Protein AF-A0A8T7BJF5-F1 (afdb_monomer_lite)

Structure (mmCIF, N/CA/C/O backbone):
data_AF-A0A8T7BJF5-F1
#
_entry.id   AF-A0A8T7BJF5-F1
#
loop_
_atom_site.group_PDB
_atom_site.id
_atom_site.type_symbol
_atom_site.label_atom_id
_atom_site.label_alt_id
_atom_site.label_comp_id
_atom_site.label_asym_id
_atom_site.label_entity_id
_atom_site.label_seq_id
_atom_site.pdbx_PDB_ins_code
_atom_site.Cartn_x
_atom_site.Cartn_y
_atom_site.Cartn_z
_atom_site.occupancy
_atom_site.B_iso_or_equiv
_atom_site.auth_seq_id
_atom_site.auth_comp_id
_atom_site.auth_asym_id
_atom_site.auth_atom_id
_atom_site.pdbx_PDB_model_num
ATOM 1 N N . MET A 1 1 ? 13.013 6.064 -0.847 1.00 81.69 1 MET A N 1
ATOM 2 C CA . MET A 1 1 ? 12.832 5.092 -1.945 1.00 81.69 1 MET A CA 1
ATOM 3 C C . MET A 1 1 ? 12.997 5.778 -3.293 1.00 81.69 1 MET A C 1
ATOM 5 O O . MET A 1 1 ? 14.005 5.518 -3.922 1.00 81.69 1 MET A O 1
ATOM 9 N N . TYR A 1 2 ? 12.107 6.695 -3.693 1.00 88.56 2 TYR A N 1
ATOM 10 C CA . TYR A 1 2 ? 12.303 7.503 -4.908 1.00 88.56 2 TYR A CA 1
ATOM 11 C C . TYR A 1 2 ? 13.479 8.478 -4.763 1.00 88.56 2 TYR A C 1
ATOM 13 O O . TYR A 1 2 ? 13.602 9.105 -3.708 1.00 88.56 2 TYR A O 1
ATOM 21 N N . ASN A 1 3 ? 14.317 8.608 -5.798 1.00 88.19 3 ASN A N 1
ATOM 22 C CA . ASN A 1 3 ? 15.500 9.480 -5.760 1.00 88.19 3 ASN A CA 1
ATOM 23 C C . ASN A 1 3 ? 15.612 10.423 -6.976 1.00 88.19 3 ASN A C 1
ATOM 25 O O . ASN A 1 3 ? 15.873 11.609 -6.795 1.00 88.19 3 ASN A O 1
ATOM 29 N N . LYS A 1 4 ? 15.354 9.952 -8.207 1.00 92.94 4 LYS A N 1
ATOM 30 C CA . LYS A 1 4 ? 15.359 10.794 -9.419 1.00 92.94 4 LYS A CA 1
ATOM 31 C C . LYS A 1 4 ? 14.117 10.534 -10.274 1.00 92.94 4 LYS A C 1
ATOM 33 O O . LYS A 1 4 ? 14.154 9.726 -11.196 1.00 92.94 4 LYS A O 1
ATOM 38 N N . ILE A 1 5 ? 13.032 11.242 -9.971 1.00 94.25 5 ILE A N 1
ATOM 39 C CA . ILE A 1 5 ? 11.758 11.135 -10.694 1.00 94.25 5 ILE A CA 1
ATOM 40 C C . ILE A 1 5 ? 11.825 11.983 -11.967 1.00 94.25 5 ILE A C 1
ATOM 42 O O . ILE A 1 5 ? 12.011 13.196 -11.877 1.00 94.25 5 ILE A O 1
ATOM 46 N N . VAL A 1 6 ? 11.641 11.360 -13.130 1.00 94.06 6 VAL A N 1
ATOM 47 C CA . VAL A 1 6 ? 11.551 12.058 -14.424 1.00 94.06 6 VAL A CA 1
ATOM 48 C C . VAL A 1 6 ? 10.293 11.625 -15.185 1.00 94.06 6 VAL A C 1
ATOM 50 O O . VAL A 1 6 ? 9.910 10.455 -15.074 1.00 94.06 6 VAL A O 1
ATOM 53 N N . PRO A 1 7 ? 9.632 12.523 -15.937 1.00 94.50 7 PRO A N 1
ATOM 54 C CA . PRO A 1 7 ? 8.555 12.144 -16.848 1.00 94.50 7 PRO A CA 1
ATOM 55 C C . PRO A 1 7 ? 9.053 11.176 -17.922 1.00 94.50 7 PRO A C 1
ATOM 57 O O . PRO A 1 7 ? 10.118 11.383 -18.497 1.00 94.50 7 PRO A O 1
ATOM 60 N N . ILE A 1 8 ? 8.272 10.136 -18.212 1.00 94.75 8 ILE A N 1
ATOM 61 C CA . ILE A 1 8 ? 8.594 9.200 -19.291 1.00 94.75 8 ILE A CA 1
ATOM 62 C C . ILE A 1 8 ? 8.219 9.849 -20.625 1.00 94.75 8 ILE A C 1
ATOM 64 O O . ILE A 1 8 ? 7.075 10.255 -20.828 1.00 94.75 8 ILE A O 1
ATOM 68 N N . GLN A 1 9 ? 9.187 9.921 -21.533 1.00 93.06 9 GLN A N 1
ATOM 69 C CA . GLN A 1 9 ? 9.041 10.488 -22.874 1.00 93.06 9 GLN A CA 1
ATOM 70 C C . GLN A 1 9 ? 9.711 9.574 -23.895 1.00 93.06 9 GLN A C 1
ATOM 72 O O . GLN A 1 9 ? 10.837 9.135 -23.654 1.00 93.06 9 GLN A O 1
ATOM 77 N N . SER A 1 10 ? 9.057 9.325 -25.032 1.00 92.38 10 SER A N 1
ATOM 78 C CA . SER A 1 10 ? 9.594 8.458 -26.091 1.00 92.38 10 SER A CA 1
ATOM 79 C C . SER A 1 10 ? 10.913 8.984 -26.652 1.00 92.38 10 SER A C 1
ATOM 81 O O . SER A 1 10 ? 11.839 8.210 -26.854 1.00 92.38 10 SER A O 1
ATOM 83 N N . THR A 1 11 ? 11.050 10.302 -26.805 1.00 91.75 11 THR A N 1
ATOM 84 C CA . THR A 1 11 ? 12.264 10.958 -27.318 1.00 91.75 11 THR A CA 1
ATOM 85 C C . THR A 1 11 ? 13.492 10.773 -26.429 1.00 91.75 11 THR A C 1
ATOM 87 O O . THR A 1 11 ? 14.606 10.719 -26.935 1.00 91.75 11 THR A O 1
ATOM 90 N N . GLU A 1 12 ? 13.307 10.682 -25.111 1.00 91.75 12 GLU A N 1
ATOM 91 C CA . GLU A 1 12 ? 14.409 10.567 -24.145 1.00 91.75 12 GLU A CA 1
ATOM 92 C C . GLU A 1 12 ? 14.633 9.128 -23.656 1.00 91.75 12 GLU A C 1
ATOM 94 O O . GLU A 1 12 ? 15.713 8.794 -23.173 1.00 91.75 12 GLU A O 1
ATOM 99 N N . HIS A 1 13 ? 13.614 8.271 -23.759 1.00 96.06 13 HIS A N 1
ATOM 100 C CA . HIS A 1 13 ? 13.596 6.949 -23.131 1.00 96.06 13 HIS A CA 1
ATOM 101 C C . HIS A 1 13 ? 13.297 5.810 -24.122 1.00 96.06 13 HIS A C 1
ATOM 103 O O . HIS A 1 13 ? 12.930 4.725 -23.675 1.00 96.06 13 HIS A O 1
ATOM 109 N N . ALA A 1 14 ? 13.453 6.027 -25.435 1.00 94.12 14 ALA A N 1
ATOM 110 C CA . ALA A 1 14 ? 13.190 5.026 -26.480 1.00 94.12 14 ALA A CA 1
ATOM 111 C C . ALA A 1 14 ? 13.868 3.672 -26.193 1.00 94.12 14 ALA A C 1
ATOM 113 O O . ALA A 1 14 ? 13.211 2.634 -26.180 1.00 94.12 14 ALA A O 1
ATOM 114 N N . ASP A 1 15 ? 15.161 3.704 -25.858 1.00 94.44 15 ASP A N 1
ATOM 115 C CA . ASP A 1 15 ? 15.968 2.504 -25.594 1.00 94.44 15 ASP A CA 1
ATOM 116 C C . ASP A 1 15 ? 15.964 2.080 -24.114 1.00 94.44 15 ASP A C 1
ATOM 118 O O . ASP A 1 15 ? 16.735 1.205 -23.704 1.00 94.44 15 ASP A O 1
ATOM 122 N N . LEU A 1 16 ? 15.153 2.727 -23.268 1.00 96.94 16 LEU A N 1
ATOM 123 C CA . LEU A 1 16 ? 15.114 2.411 -21.846 1.00 96.94 16 LEU A CA 1
ATOM 124 C C . LEU A 1 16 ? 14.373 1.091 -21.610 1.00 96.94 16 LEU A C 1
ATOM 126 O O . LEU A 1 16 ? 13.221 0.906 -22.014 1.00 96.94 16 LEU A O 1
ATOM 130 N N . CYS A 1 17 ? 15.036 0.208 -20.873 1.00 96.19 17 CYS A N 1
ATOM 131 C CA . CYS A 1 17 ? 14.504 -1.063 -20.413 1.00 96.19 17 CYS A CA 1
ATOM 132 C C . CYS A 1 17 ? 14.420 -1.088 -18.887 1.00 96.19 17 CYS A C 1
ATOM 134 O O . CYS A 1 17 ? 15.209 -0.437 -18.190 1.00 96.19 17 CYS A O 1
ATOM 136 N N . VAL A 1 18 ? 13.475 -1.868 -18.366 1.00 95.31 18 VAL A N 1
ATOM 137 C CA . VAL A 1 18 ? 13.327 -2.110 -16.931 1.00 95.31 18 VAL A CA 1
ATOM 138 C C . VAL A 1 18 ? 13.449 -3.600 -16.654 1.00 95.31 18 VAL A C 1
ATOM 140 O O . VAL A 1 18 ? 12.557 -4.389 -16.969 1.00 95.31 18 VAL A O 1
ATOM 143 N N . ASP A 1 19 ? 14.552 -3.956 -16.013 1.00 92.38 19 ASP A N 1
ATOM 144 C CA . ASP A 1 19 ? 14.814 -5.285 -15.488 1.00 92.38 19 ASP A CA 1
ATOM 145 C C . ASP A 1 19 ? 14.216 -5.428 -14.079 1.00 92.38 19 ASP A C 1
ATOM 147 O O . ASP A 1 19 ? 14.418 -4.576 -13.208 1.00 92.38 19 ASP A O 1
ATOM 151 N N . LYS A 1 20 ? 13.458 -6.505 -13.859 1.00 82.00 20 LYS A N 1
ATOM 152 C CA . LYS A 1 20 ? 12.817 -6.811 -12.573 1.00 82.00 20 LYS A CA 1
ATOM 153 C C . LYS A 1 20 ? 13.620 -7.796 -11.728 1.00 82.00 20 LYS A C 1
ATOM 155 O O . LYS A 1 20 ? 13.201 -8.060 -10.604 1.00 82.00 20 LYS A O 1
ATOM 160 N N . ASP A 1 21 ? 14.750 -8.307 -12.210 1.00 70.12 21 ASP A N 1
ATOM 161 C CA . ASP A 1 21 ? 15.468 -9.417 -11.573 1.00 70.12 21 ASP A CA 1
ATOM 162 C C . ASP A 1 21 ? 16.089 -9.056 -10.208 1.00 70.12 21 ASP A C 1
ATOM 164 O O . ASP A 1 21 ? 16.287 -9.930 -9.370 1.00 70.12 21 ASP A O 1
ATOM 168 N N . ASN A 1 22 ? 16.271 -7.767 -9.891 1.00 61.75 22 ASN A N 1
ATOM 169 C CA . ASN A 1 22 ? 16.658 -7.294 -8.549 1.00 61.75 22 ASN A CA 1
ATOM 170 C C . ASN A 1 22 ? 15.436 -7.020 -7.652 1.00 61.75 22 ASN A C 1
ATOM 172 O O . ASN A 1 22 ? 15.265 -5.911 -7.125 1.00 61.75 22 ASN A O 1
ATOM 176 N N . GLN A 1 23 ? 14.555 -8.017 -7.535 1.00 77.31 23 GLN A N 1
ATOM 177 C CA . GLN A 1 23 ? 13.248 -7.914 -6.879 1.00 77.31 23 GLN A CA 1
ATOM 178 C C . GLN A 1 23 ? 13.389 -7.284 -5.483 1.00 77.31 23 GLN A C 1
ATOM 180 O O . GLN A 1 23 ? 14.237 -7.673 -4.710 1.00 77.31 23 GLN A O 1
ATOM 185 N N . TYR A 1 24 ? 12.626 -6.231 -5.191 1.00 90.44 24 TYR A N 1
ATOM 186 C CA . TYR A 1 24 ? 12.470 -5.578 -3.875 1.00 90.44 24 TYR A CA 1
ATOM 187 C C . TYR A 1 24 ? 13.696 -5.077 -3.096 1.00 90.44 24 TYR A C 1
ATOM 189 O O . TYR A 1 24 ? 13.503 -4.523 -2.014 1.00 90.44 24 TYR A O 1
ATOM 197 N N . ARG A 1 25 ? 14.922 -5.115 -3.633 1.00 90.31 25 ARG A N 1
ATOM 198 C CA . ARG A 1 25 ? 16.106 -4.543 -2.953 1.00 90.31 25 ARG A CA 1
ATOM 199 C C . ARG A 1 25 ? 15.910 -3.081 -2.512 1.00 90.31 25 ARG A C 1
ATOM 201 O O . ARG A 1 25 ? 16.336 -2.660 -1.444 1.00 90.31 25 ARG A O 1
ATOM 208 N N . PHE A 1 26 ? 15.172 -2.300 -3.297 1.00 90.88 26 PHE A N 1
ATOM 209 C CA . PHE A 1 26 ? 14.811 -0.914 -2.968 1.00 90.88 26 PHE A CA 1
ATOM 210 C C . PHE A 1 26 ? 14.033 -0.749 -1.644 1.00 90.88 26 PHE A C 1
ATOM 212 O O . PHE A 1 26 ? 13.899 0.373 -1.152 1.00 90.88 26 PHE A O 1
ATOM 219 N N . ALA A 1 27 ? 13.477 -1.836 -1.103 1.00 92.94 27 ALA A N 1
ATOM 220 C CA . ALA A 1 27 ? 12.641 -1.867 0.089 1.00 92.94 27 ALA A CA 1
ATOM 221 C C . ALA A 1 27 ? 13.346 -2.465 1.322 1.00 92.94 27 ALA A C 1
ATOM 223 O O . ALA A 1 27 ? 12.703 -2.582 2.365 1.00 92.94 27 ALA A O 1
ATOM 224 N N . GLU A 1 28 ? 14.639 -2.813 1.234 1.00 90.88 28 GLU A N 1
ATOM 225 C CA . GLU A 1 28 ? 15.430 -3.422 2.324 1.00 90.88 28 GLU A CA 1
ATOM 226 C C . GLU A 1 28 ? 15.375 -2.634 3.636 1.00 90.88 28 GLU A C 1
ATOM 228 O O . GLU A 1 28 ? 15.337 -3.215 4.720 1.00 90.88 28 GLU A O 1
ATOM 233 N N . THR A 1 29 ? 15.358 -1.306 3.544 1.00 89.69 29 THR A N 1
ATOM 234 C CA . THR A 1 29 ? 15.407 -0.414 4.707 1.00 89.69 29 THR A CA 1
ATOM 235 C C . THR A 1 29 ? 14.042 0.137 5.110 1.00 89.69 29 THR A C 1
ATOM 237 O O . THR A 1 29 ? 13.966 0.895 6.076 1.00 89.69 29 THR A O 1
ATOM 240 N N . LEU A 1 30 ? 12.962 -0.226 4.404 1.00 91.19 30 LEU A N 1
ATOM 241 C CA . LEU A 1 30 ? 11.618 0.255 4.729 1.00 91.19 30 LEU A CA 1
ATOM 242 C C . LEU A 1 30 ? 11.105 -0.391 6.019 1.00 91.19 30 LEU A C 1
ATOM 244 O O . LEU A 1 30 ? 11.106 -1.613 6.166 1.00 91.19 30 LEU A O 1
ATOM 248 N N . ASP A 1 31 ? 10.620 0.443 6.935 1.00 88.56 31 ASP A N 1
ATOM 249 C CA . ASP A 1 31 ? 9.996 0.017 8.189 1.00 88.56 31 ASP A CA 1
ATOM 250 C C . ASP A 1 31 ? 8.488 -0.223 8.057 1.00 88.56 31 ASP A C 1
ATOM 252 O O . ASP A 1 31 ? 7.892 -1.005 8.802 1.00 88.56 31 ASP A O 1
ATOM 256 N N . SER A 1 32 ? 7.877 0.428 7.074 1.00 92.00 32 SER A N 1
ATOM 257 C CA . SER A 1 32 ? 6.458 0.403 6.788 1.00 92.00 32 SER A CA 1
ATOM 258 C C . SER A 1 32 ? 6.201 0.723 5.317 1.00 92.00 32 SER A C 1
ATOM 260 O O . SER A 1 32 ? 7.040 1.308 4.625 1.00 92.00 32 SER A O 1
ATOM 262 N N . ALA A 1 33 ? 5.032 0.328 4.820 1.00 94.69 33 ALA A N 1
ATOM 263 C CA . ALA A 1 33 ? 4.576 0.701 3.484 1.00 94.69 33 ALA A CA 1
ATOM 264 C C . ALA A 1 33 ? 3.091 1.088 3.508 1.00 94.69 33 ALA A C 1
ATOM 266 O O . ALA A 1 33 ? 2.301 0.364 4.120 1.00 94.69 33 ALA A O 1
ATOM 267 N N . PRO A 1 34 ? 2.691 2.183 2.832 1.00 96.12 34 PRO A N 1
ATOM 268 C CA . PRO A 1 34 ? 1.288 2.519 2.622 1.00 96.12 34 PRO A CA 1
ATOM 269 C C . PRO A 1 34 ? 0.486 1.356 2.040 1.00 96.12 34 PRO A C 1
ATOM 271 O O . PRO A 1 34 ? 0.970 0.624 1.173 1.00 96.12 34 PRO A O 1
ATOM 274 N N . LEU A 1 35 ? -0.752 1.222 2.509 1.00 98.31 35 LEU A N 1
ATOM 275 C CA . LEU A 1 35 ? -1.670 0.164 2.113 1.00 98.31 35 LEU A CA 1
ATOM 276 C C . LEU A 1 35 ? -3.023 0.759 1.717 1.00 98.31 35 LEU A C 1
ATOM 278 O O . LEU A 1 35 ? -3.557 1.621 2.414 1.00 98.31 35 LEU A O 1
ATOM 282 N N . LEU A 1 36 ? -3.594 0.278 0.615 1.00 98.44 36 LEU A N 1
ATOM 283 C CA . LEU A 1 36 ? -4.943 0.644 0.190 1.00 98.44 36 LEU A CA 1
ATOM 284 C C . LEU A 1 36 ? -5.983 -0.246 0.880 1.00 98.44 36 LEU A C 1
ATOM 286 O O . LEU A 1 36 ? -5.735 -1.426 1.134 1.00 98.44 36 LEU A O 1
ATOM 290 N N . ILE A 1 37 ? -7.190 0.272 1.121 1.00 98.19 37 ILE A N 1
ATOM 291 C CA . ILE A 1 37 ? -8.259 -0.529 1.750 1.00 98.19 37 ILE A CA 1
ATOM 292 C C . ILE A 1 37 ? -8.659 -1.752 0.917 1.00 98.19 37 ILE A C 1
ATOM 294 O O . ILE A 1 37 ? -9.005 -2.791 1.474 1.00 98.19 37 ILE A O 1
ATOM 298 N N . SER A 1 38 ? -8.531 -1.667 -0.412 1.00 98.00 38 SER A N 1
ATOM 299 C CA . SER A 1 38 ? -8.774 -2.780 -1.338 1.00 98.00 38 SER A CA 1
ATOM 300 C C . SER A 1 38 ? -7.820 -3.959 -1.119 1.00 98.00 38 SER A C 1
ATOM 302 O O . SER A 1 38 ? -8.075 -5.064 -1.587 1.00 98.00 38 SER A O 1
ATOM 304 N N . GLU A 1 39 ? -6.712 -3.736 -0.411 1.00 98.38 39 GLU A N 1
ATOM 305 C CA . GLU A 1 39 ? -5.693 -4.743 -0.126 1.00 98.38 39 GLU A CA 1
ATOM 306 C C . GLU A 1 39 ? -5.897 -5.423 1.233 1.00 98.38 39 GLU A C 1
ATOM 308 O O . GLU A 1 39 ? -5.270 -6.452 1.486 1.00 98.38 39 GLU A O 1
ATOM 313 N N . PHE A 1 40 ? -6.768 -4.895 2.107 1.00 98.50 40 PHE A N 1
ATOM 314 C CA . PHE A 1 40 ? -6.871 -5.330 3.507 1.00 98.50 40 PHE A CA 1
ATOM 315 C C . PHE A 1 40 ? -7.135 -6.829 3.643 1.00 98.50 40 PHE A C 1
ATOM 317 O O . PHE A 1 40 ? -6.496 -7.473 4.467 1.00 98.50 40 PHE A O 1
ATOM 324 N N . SER A 1 41 ? -8.003 -7.406 2.807 1.00 97.06 41 SER A N 1
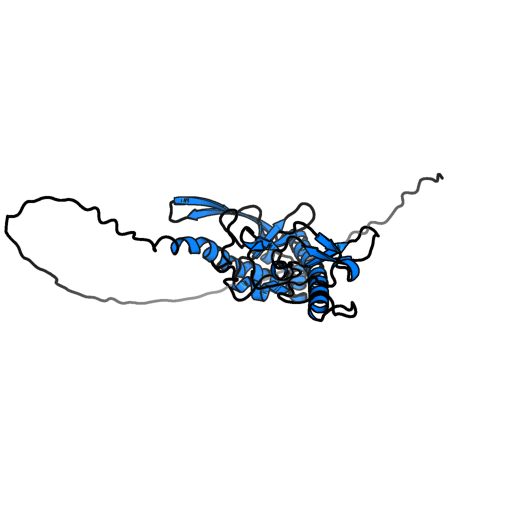ATOM 325 C CA . SER A 1 41 ? -8.342 -8.836 2.870 1.00 97.06 41 SER A CA 1
ATOM 326 C C . SER A 1 41 ? -7.136 -9.759 2.645 1.00 97.06 41 SER A C 1
ATOM 328 O O . SER A 1 41 ? -7.009 -10.801 3.295 1.00 97.06 41 SER A O 1
ATOM 330 N N . LEU A 1 42 ? -6.241 -9.393 1.722 1.00 97.25 42 LEU A N 1
ATOM 331 C CA . LEU A 1 42 ? -5.031 -10.167 1.440 1.00 97.25 42 LEU A CA 1
ATOM 332 C C . LEU A 1 42 ? -3.912 -9.807 2.417 1.00 97.25 42 LEU A C 1
ATOM 334 O O . LEU A 1 42 ? -3.257 -10.699 2.951 1.00 97.25 42 LEU A O 1
ATOM 338 N N . ALA A 1 43 ? -3.727 -8.516 2.692 1.00 97.75 43 ALA A N 1
ATOM 339 C CA . ALA A 1 43 ? -2.668 -8.022 3.557 1.00 97.75 43 ALA A CA 1
ATOM 340 C C . ALA A 1 43 ? -2.848 -8.456 5.020 1.00 97.75 43 ALA A C 1
ATOM 342 O O . ALA A 1 43 ? -1.872 -8.843 5.661 1.00 97.75 43 ALA A O 1
ATOM 343 N N . SER A 1 44 ? -4.078 -8.482 5.546 1.00 97.00 44 SER A N 1
ATOM 344 C CA . SER A 1 44 ? -4.340 -8.840 6.948 1.00 97.00 44 SER A CA 1
ATOM 345 C C . SER A 1 44 ? -3.965 -10.282 7.296 1.00 97.00 44 SER A C 1
ATOM 347 O O . SER A 1 44 ? -3.929 -10.631 8.472 1.00 97.00 44 SER A O 1
ATOM 349 N N . LYS A 1 45 ? -3.714 -11.136 6.296 1.00 95.56 45 LYS A N 1
ATOM 350 C CA . LYS A 1 45 ? -3.258 -12.521 6.489 1.00 95.56 45 LYS A CA 1
ATOM 351 C C . LYS A 1 45 ? -1.767 -12.622 6.808 1.00 95.56 45 LYS A C 1
ATOM 353 O O . LYS A 1 45 ? -1.350 -13.636 7.350 1.00 95.56 45 LYS A O 1
ATOM 358 N N . TYR A 1 46 ? -0.985 -11.604 6.448 1.00 94.38 46 TYR A N 1
ATOM 359 C CA . TYR A 1 46 ? 0.479 -11.655 6.504 1.00 94.38 46 TYR A CA 1
ATOM 360 C C . TYR A 1 46 ? 1.092 -10.504 7.303 1.00 94.38 46 TYR A C 1
ATOM 362 O O . TYR A 1 46 ? 2.144 -10.683 7.903 1.00 94.38 46 TYR A O 1
ATOM 370 N N . TYR A 1 47 ? 0.440 -9.340 7.337 1.00 94.62 47 TYR A N 1
ATOM 371 C CA . TYR A 1 47 ? 0.985 -8.119 7.928 1.00 94.62 47 TYR A CA 1
ATOM 372 C C . TYR A 1 47 ? 0.173 -7.640 9.117 1.00 94.62 47 TYR A C 1
ATOM 374 O O . TYR A 1 47 ? -1.031 -7.880 9.188 1.00 94.62 47 TYR A O 1
ATOM 382 N N . GLY A 1 48 ? 0.821 -6.893 10.012 1.00 94.19 48 GLY A N 1
ATOM 383 C CA . GLY A 1 48 ? 0.122 -5.989 10.918 1.00 94.19 48 GLY A CA 1
ATOM 384 C C . GLY A 1 48 ? -0.242 -4.706 10.181 1.00 94.19 48 GLY A C 1
ATOM 385 O O . GLY A 1 48 ? 0.656 -3.986 9.744 1.00 94.19 48 GLY A O 1
ATOM 386 N N . ILE A 1 49 ? -1.538 -4.435 10.038 1.00 96.62 49 ILE A N 1
ATOM 387 C CA . I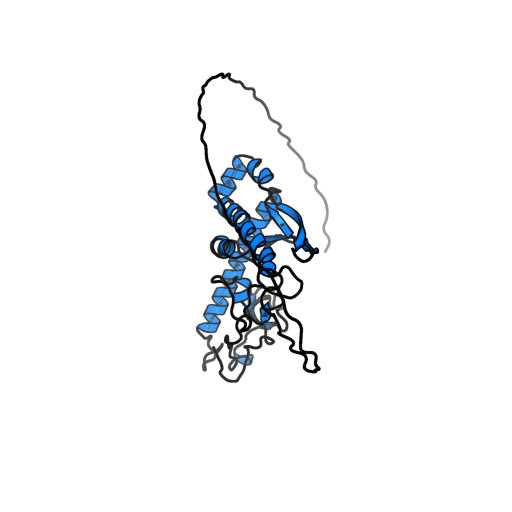LE A 1 49 ? -2.052 -3.177 9.495 1.00 96.62 49 ILE A CA 1
ATOM 388 C C . ILE A 1 49 ? -2.189 -2.202 10.663 1.00 96.62 49 ILE A C 1
ATOM 390 O O . ILE A 1 49 ? -2.732 -2.543 11.713 1.00 96.62 49 ILE A O 1
ATOM 394 N N . VAL A 1 50 ? -1.657 -0.997 10.500 1.00 95.44 50 VAL A N 1
ATOM 395 C CA . VAL A 1 50 ? -1.767 0.104 11.464 1.00 95.44 50 VAL A CA 1
ATOM 396 C C . VAL A 1 50 ? -2.010 1.410 10.719 1.00 95.44 50 VAL A C 1
ATOM 398 O O . VAL A 1 50 ? -1.913 1.458 9.496 1.00 95.44 50 VAL A O 1
ATOM 401 N N . PHE A 1 51 ? -2.333 2.482 11.436 1.00 96.81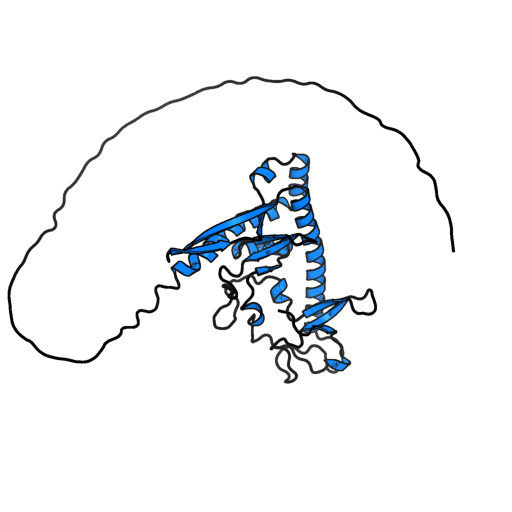 51 PHE A N 1
ATOM 402 C CA . PHE A 1 51 ? -2.561 3.788 10.823 1.00 96.81 51 PHE A CA 1
ATOM 403 C C . PHE A 1 51 ? -1.488 4.780 11.262 1.00 96.81 51 PHE A C 1
ATOM 405 O O . PHE A 1 51 ? -1.183 4.870 12.448 1.00 96.81 51 PHE A O 1
ATOM 412 N N . ILE A 1 52 ? -0.939 5.554 10.330 1.00 93.88 52 ILE A N 1
ATOM 413 C CA . ILE A 1 52 ? -0.064 6.690 10.639 1.00 93.88 52 ILE A CA 1
ATOM 414 C C . ILE A 1 52 ? -0.874 7.965 10.455 1.00 93.88 52 ILE A C 1
ATOM 416 O O . ILE A 1 52 ? -1.534 8.145 9.432 1.00 93.88 52 ILE A O 1
ATOM 420 N N . LYS A 1 53 ? -0.812 8.852 11.449 1.00 91.94 53 LYS A N 1
ATOM 421 C CA . LYS A 1 53 ? -1.415 10.182 11.379 1.00 91.94 53 LYS A CA 1
ATOM 422 C C . LYS A 1 53 ? -0.339 11.218 11.057 1.00 91.94 53 LYS A C 1
ATOM 424 O O . LYS A 1 53 ? 0.576 11.420 11.854 1.00 91.94 53 LYS A O 1
ATOM 429 N N . SER A 1 54 ? -0.462 11.868 9.903 1.00 85.81 54 SER A N 1
ATOM 430 C CA . SER A 1 54 ? 0.318 13.051 9.533 1.00 85.81 54 SER A CA 1
ATOM 431 C C . SER A 1 54 ? -0.432 14.332 9.942 1.00 85.81 54 SER A C 1
ATOM 433 O O . SER A 1 54 ? -1.489 14.272 10.575 1.00 85.81 54 SER A O 1
ATOM 435 N N . LYS A 1 55 ? 0.109 15.511 9.603 1.00 80.00 55 LYS A N 1
ATOM 436 C CA . LYS A 1 55 ? -0.607 16.786 9.796 1.00 80.00 55 LYS A CA 1
ATOM 437 C C . LYS A 1 55 ? -1.836 16.917 8.888 1.00 80.00 55 LYS A C 1
ATOM 439 O O . LYS A 1 55 ? -2.749 17.658 9.235 1.00 80.00 55 LYS A O 1
ATOM 444 N N . GLU A 1 56 ? -1.833 16.238 7.744 1.00 78.94 56 GLU A N 1
ATOM 445 C CA . GLU A 1 56 ? -2.793 16.452 6.655 1.00 78.94 56 GLU A CA 1
ATOM 446 C C . GLU A 1 56 ? -3.799 15.307 6.532 1.00 78.94 56 GLU A C 1
ATOM 448 O O . GLU A 1 56 ? -4.960 15.539 6.202 1.00 78.94 56 GLU A O 1
ATOM 453 N N . ASN A 1 57 ? -3.373 14.073 6.803 1.00 88.88 57 ASN A N 1
ATOM 454 C CA . ASN A 1 57 ? -4.188 12.885 6.591 1.00 88.88 57 ASN A CA 1
ATOM 455 C C . ASN A 1 57 ? -3.770 11.705 7.482 1.00 88.88 57 ASN A C 1
ATOM 457 O O . ASN A 1 57 ? -2.702 11.682 8.103 1.00 88.88 57 ASN A O 1
ATOM 461 N N . ILE A 1 58 ? -4.642 10.697 7.530 1.00 95.25 58 ILE A N 1
ATOM 462 C CA . ILE A 1 58 ? -4.362 9.394 8.129 1.00 95.25 58 ILE A CA 1
ATOM 463 C C . ILE A 1 58 ? -4.250 8.370 7.009 1.00 95.25 58 ILE A C 1
ATOM 465 O O . ILE A 1 58 ? -5.155 8.260 6.181 1.00 95.25 58 ILE A O 1
ATOM 469 N N . ILE A 1 59 ? -3.175 7.589 7.015 1.00 95.94 59 ILE A N 1
ATOM 470 C CA . ILE A 1 59 ? -2.941 6.540 6.022 1.00 95.94 59 ILE A CA 1
ATOM 471 C C . ILE A 1 59 ? -2.828 5.173 6.701 1.00 95.94 59 ILE A C 1
ATOM 473 O O . ILE A 1 59 ? -2.185 5.071 7.752 1.00 95.94 59 ILE A O 1
ATOM 477 N N . PRO A 1 60 ? -3.428 4.109 6.140 1.00 97.88 60 PRO A N 1
ATOM 478 C CA . PRO A 1 60 ? -3.114 2.759 6.567 1.00 97.88 60 PRO A CA 1
ATOM 479 C C . PRO A 1 60 ? -1.728 2.374 6.052 1.00 97.88 60 PRO A C 1
ATOM 481 O O . PRO A 1 60 ? -1.354 2.695 4.922 1.00 97.88 60 PRO A O 1
ATOM 484 N N . VAL A 1 61 ? -0.977 1.650 6.870 1.00 96.62 61 VAL A N 1
ATOM 485 C CA . VAL A 1 61 ? 0.326 1.094 6.516 1.00 96.62 61 VAL A CA 1
ATOM 486 C C . VAL A 1 61 ? 0.430 -0.345 7.002 1.00 96.62 61 VAL A C 1
ATOM 488 O O . VAL A 1 61 ? -0.176 -0.721 8.008 1.00 96.62 61 VAL A O 1
ATOM 491 N N . VAL A 1 62 ? 1.227 -1.149 6.307 1.00 95.69 62 VAL A N 1
ATOM 492 C CA . VAL A 1 62 ? 1.727 -2.418 6.844 1.00 95.69 62 VAL A CA 1
ATOM 493 C C . VAL A 1 62 ? 3.033 -2.184 7.587 1.00 95.69 62 VAL A C 1
ATOM 495 O O . VAL A 1 62 ? 3.873 -1.406 7.134 1.00 95.69 62 VAL A O 1
ATOM 498 N N . LEU A 1 63 ? 3.214 -2.874 8.710 1.00 91.62 63 LEU A N 1
ATOM 499 C CA . LEU A 1 63 ? 4.496 -2.931 9.409 1.00 91.62 63 LEU A CA 1
ATOM 500 C C . LEU A 1 63 ? 5.423 -3.937 8.721 1.00 91.62 63 LEU A C 1
ATOM 502 O O . LEU A 1 63 ? 5.069 -5.108 8.568 1.00 91.62 63 LEU A O 1
ATOM 506 N N . LEU A 1 64 ? 6.611 -3.474 8.336 1.00 91.12 64 LEU A N 1
ATOM 507 C CA . LEU A 1 64 ? 7.640 -4.261 7.652 1.00 91.12 64 LEU A CA 1
ATOM 508 C C . LEU A 1 64 ? 8.874 -4.507 8.528 1.00 91.12 64 LEU A C 1
ATOM 510 O O . LEU A 1 64 ? 9.598 -5.471 8.292 1.00 91.12 64 LEU A O 1
ATOM 514 N N . ALA A 1 65 ? 9.089 -3.689 9.560 1.00 84.12 65 ALA A N 1
ATOM 515 C CA . ALA A 1 65 ? 10.199 -3.824 10.498 1.00 84.12 65 ALA 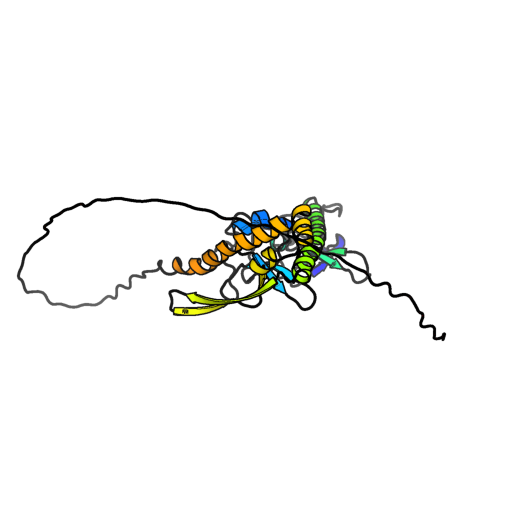A CA 1
ATOM 516 C C . ALA A 1 65 ? 9.762 -3.615 11.958 1.00 84.12 65 ALA A C 1
ATOM 518 O O . ALA A 1 65 ? 8.759 -2.960 12.236 1.00 84.12 65 ALA A O 1
ATOM 519 N N . TYR A 1 66 ? 10.547 -4.147 12.901 1.00 70.06 66 TYR A N 1
ATOM 520 C CA . TYR A 1 66 ? 10.477 -3.792 14.332 1.00 70.06 66 TYR A CA 1
ATOM 521 C C . TYR A 1 66 ? 11.766 -3.118 14.841 1.00 70.06 66 TYR A C 1
ATOM 523 O O . TYR A 1 66 ? 11.762 -2.487 15.895 1.00 70.06 66 TYR A O 1
ATOM 531 N N . GLU A 1 67 ? 12.876 -3.273 14.114 1.00 65.81 67 GLU A N 1
ATOM 532 C CA . GLU A 1 67 ? 14.151 -2.582 14.322 1.00 65.81 67 GLU A CA 1
ATOM 533 C C . GLU A 1 67 ? 14.346 -1.580 13.178 1.00 65.81 67 GLU A C 1
ATOM 535 O O . GLU A 1 67 ? 13.858 -1.793 12.068 1.00 65.81 67 GLU A O 1
ATOM 540 N N . GLN A 1 68 ? 15.052 -0.478 13.434 1.00 66.62 68 GLN A N 1
ATOM 541 C CA . GLN A 1 68 ? 15.314 0.516 12.394 1.00 66.62 68 GLN A CA 1
ATOM 542 C C . GLN A 1 68 ? 16.057 -0.112 11.206 1.00 66.62 68 GLN A C 1
ATOM 544 O O . GLN A 1 68 ? 17.016 -0.863 11.389 1.00 66.62 68 GLN A O 1
ATOM 549 N N . ASN A 1 69 ? 15.646 0.267 9.993 1.00 67.69 69 ASN A N 1
ATOM 550 C CA . ASN A 1 69 ? 16.339 -0.001 8.730 1.00 67.69 69 ASN A CA 1
ATOM 551 C C . ASN A 1 69 ? 16.473 -1.478 8.319 1.00 67.69 69 ASN A C 1
ATOM 553 O O . ASN A 1 69 ? 17.386 -1.805 7.560 1.00 67.69 69 ASN A O 1
ATOM 557 N N . ARG A 1 70 ? 15.584 -2.371 8.775 1.00 83.56 70 ARG A N 1
ATOM 558 C CA . ARG A 1 70 ? 15.563 -3.760 8.291 1.00 83.56 70 ARG A CA 1
ATOM 559 C C . ARG A 1 70 ? 14.150 -4.285 8.061 1.00 83.56 70 ARG A C 1
ATOM 561 O O . ARG A 1 70 ? 13.466 -4.673 9.006 1.00 83.56 70 ARG A O 1
ATOM 568 N N . ASN A 1 71 ? 13.771 -4.380 6.794 1.00 90.00 71 ASN A N 1
ATOM 569 C CA . ASN A 1 71 ? 12.551 -5.040 6.357 1.00 90.00 71 ASN A CA 1
ATOM 570 C C . ASN A 1 71 ? 12.654 -6.560 6.577 1.00 90.00 71 ASN A C 1
ATOM 572 O O . ASN A 1 71 ? 13.610 -7.207 6.152 1.00 90.00 71 ASN A O 1
ATOM 576 N N . LEU A 1 72 ? 11.667 -7.127 7.266 1.00 89.50 72 LEU A N 1
ATOM 577 C CA . LEU A 1 72 ? 11.613 -8.540 7.657 1.00 89.50 72 LEU A CA 1
ATOM 578 C C . LEU A 1 72 ? 10.966 -9.429 6.593 1.00 89.50 72 LEU A C 1
ATOM 580 O O . LEU A 1 72 ? 10.979 -10.652 6.725 1.00 89.50 72 LEU A O 1
ATOM 584 N N . TYR A 1 73 ? 10.384 -8.819 5.562 1.00 91.94 73 TYR A N 1
ATOM 585 C CA . TYR A 1 73 ? 9.668 -9.506 4.494 1.00 91.94 73 TYR A CA 1
ATOM 586 C C . TYR A 1 73 ? 10.500 -9.663 3.219 1.00 91.94 73 TYR A C 1
ATOM 588 O O . TYR A 1 73 ? 9.960 -10.006 2.171 1.00 91.94 73 TYR A O 1
ATOM 596 N N . ILE A 1 74 ? 11.807 -9.414 3.305 1.00 91.75 74 ILE A N 1
ATOM 597 C CA . ILE A 1 74 ? 12.757 -9.568 2.205 1.00 91.75 74 ILE A CA 1
ATOM 598 C C . ILE A 1 74 ? 13.764 -10.654 2.589 1.00 91.75 74 ILE A C 1
ATOM 600 O O . ILE A 1 74 ? 14.380 -10.596 3.656 1.00 91.75 74 ILE A O 1
ATOM 604 N N . ASN A 1 75 ? 13.892 -11.658 1.726 1.00 90.44 75 ASN A N 1
ATOM 605 C CA . ASN A 1 75 ? 14.859 -12.743 1.856 1.00 90.44 75 ASN A CA 1
ATOM 606 C C . ASN A 1 75 ? 16.274 -12.272 1.466 1.00 90.44 75 ASN A C 1
ATOM 608 O O . ASN A 1 75 ? 16.459 -11.187 0.919 1.00 90.44 75 ASN A O 1
ATOM 612 N N . GLU A 1 76 ? 17.292 -13.095 1.729 1.00 88.75 76 GLU A N 1
ATOM 613 C CA . GLU A 1 76 ? 18.692 -12.762 1.400 1.00 88.75 76 GLU A CA 1
ATOM 614 C C . GLU A 1 76 ? 18.935 -12.572 -0.109 1.00 88.75 76 GLU A C 1
ATOM 616 O O . GLU A 1 76 ? 19.829 -11.824 -0.494 1.00 88.75 76 GLU A O 1
ATOM 621 N N . ASP A 1 77 ? 18.120 -13.206 -0.954 1.00 89.50 77 ASP A N 1
ATOM 622 C CA . ASP A 1 77 ? 18.120 -13.074 -2.418 1.00 89.50 77 ASP A CA 1
ATOM 623 C C . ASP A 1 77 ? 17.230 -11.923 -2.929 1.00 89.50 77 ASP A C 1
ATOM 625 O O . ASP A 1 77 ? 16.951 -11.824 -4.122 1.00 89.50 77 ASP A O 1
ATOM 629 N N . TYR A 1 78 ? 16.768 -11.063 -2.021 1.00 91.12 78 TYR A N 1
ATOM 630 C CA . TYR A 1 78 ? 15.855 -9.946 -2.258 1.00 91.12 78 TYR A CA 1
ATOM 631 C C . TYR A 1 78 ? 14.423 -10.325 -2.671 1.00 91.12 78 TYR A C 1
ATOM 633 O O . TYR A 1 78 ? 13.567 -9.454 -2.832 1.00 91.12 78 TYR A O 1
ATOM 641 N N . THR A 1 79 ? 14.081 -11.612 -2.727 1.00 91.88 79 THR A N 1
ATOM 642 C CA . THR A 1 79 ? 12.691 -12.021 -2.959 1.00 91.88 79 THR A CA 1
ATOM 643 C C . THR A 1 79 ? 11.795 -11.673 -1.770 1.00 91.88 79 THR A C 1
ATOM 645 O O . THR A 1 79 ? 12.234 -11.577 -0.619 1.00 91.88 79 THR A O 1
ATOM 648 N N . TRP A 1 80 ? 10.507 -11.467 -2.042 1.00 93.56 80 TRP A N 1
ATOM 649 C CA . TRP A 1 80 ? 9.537 -11.171 -0.994 1.00 93.56 80 TRP A CA 1
ATOM 650 C C . TRP A 1 80 ? 9.096 -12.455 -0.275 1.00 93.56 80 TRP A C 1
ATOM 652 O O . TRP A 1 80 ? 8.752 -13.445 -0.918 1.00 93.56 80 TRP A O 1
ATOM 662 N N . SER A 1 81 ? 9.081 -12.454 1.059 1.00 92.50 81 SER A N 1
ATOM 663 C CA . SER A 1 81 ? 8.973 -13.684 1.861 1.00 92.50 81 SER A CA 1
ATOM 664 C C . SER A 1 81 ? 7.548 -14.216 2.059 1.00 92.50 81 SER A C 1
ATOM 666 O O . SER A 1 81 ? 7.367 -15.326 2.562 1.00 92.50 81 SER A O 1
ATOM 668 N N . VAL A 1 82 ? 6.523 -13.451 1.669 1.00 93.94 82 VAL A N 1
ATOM 669 C CA . VAL A 1 82 ? 5.106 -13.834 1.798 1.00 93.94 82 VAL A CA 1
ATOM 670 C C . VAL A 1 82 ? 4.345 -13.684 0.473 1.00 93.94 82 VAL A C 1
ATOM 672 O O . VAL A 1 82 ? 4.722 -12.870 -0.363 1.00 93.94 82 VAL A O 1
ATOM 675 N N . PRO A 1 83 ? 3.227 -14.402 0.261 1.00 95.06 83 PRO A N 1
ATOM 676 C CA . PRO A 1 83 ? 2.538 -14.406 -1.035 1.00 95.06 83 PRO A CA 1
ATOM 677 C C . PRO A 1 83 ? 1.980 -13.060 -1.518 1.00 95.06 83 PRO A C 1
ATOM 679 O O . PRO A 1 83 ? 1.733 -12.898 -2.710 1.00 95.06 83 PRO A O 1
ATOM 682 N N . TYR A 1 84 ? 1.712 -12.109 -0.620 1.00 96.62 84 TYR A N 1
ATOM 683 C CA . TYR A 1 84 ? 1.095 -10.835 -0.988 1.00 96.62 84 TYR A CA 1
ATOM 684 C C . TYR A 1 84 ? 2.072 -9.672 -0.857 1.00 96.62 84 TYR A C 1
ATOM 686 O O . TYR A 1 84 ? 2.479 -9.368 0.256 1.00 96.62 84 TYR A O 1
ATOM 694 N N . VAL A 1 85 ? 2.374 -8.963 -1.948 1.00 96.50 85 VAL A N 1
ATOM 695 C CA . VAL A 1 85 ? 3.196 -7.740 -1.927 1.00 96.50 85 VAL A CA 1
ATOM 696 C C . VAL A 1 85 ? 2.301 -6.491 -2.012 1.00 96.50 85 VAL A C 1
ATOM 698 O O . VAL A 1 85 ? 1.534 -6.374 -2.978 1.00 96.50 85 VAL A O 1
ATOM 701 N N . PRO A 1 86 ? 2.403 -5.529 -1.072 1.00 97.62 86 PRO A N 1
ATOM 702 C CA . PRO A 1 86 ? 1.669 -4.265 -1.129 1.00 97.62 86 PRO A CA 1
ATOM 703 C C . PRO A 1 86 ? 1.790 -3.539 -2.477 1.00 97.62 86 PRO A C 1
ATOM 705 O O . PRO A 1 86 ? 2.872 -3.451 -3.067 1.00 97.62 86 PRO A O 1
ATOM 708 N N . ALA A 1 87 ? 0.683 -2.971 -2.957 1.00 97.38 87 ALA A N 1
ATOM 709 C CA . ALA A 1 87 ? 0.610 -2.261 -4.232 1.00 97.38 87 ALA A CA 1
ATOM 710 C C . ALA A 1 87 ? 1.589 -1.080 -4.291 1.00 97.38 87 ALA A C 1
ATOM 712 O O . ALA A 1 87 ? 2.177 -0.831 -5.340 1.00 97.38 87 ALA A O 1
ATOM 713 N N . PHE A 1 88 ? 1.830 -0.415 -3.156 1.00 96.50 88 PHE A N 1
ATOM 714 C CA . PHE A 1 88 ? 2.824 0.653 -3.034 1.00 96.50 88 PHE A CA 1
ATOM 715 C C . PHE A 1 88 ? 4.231 0.208 -3.467 1.00 96.50 88 PHE A C 1
ATOM 717 O O . PHE A 1 88 ? 4.922 0.953 -4.159 1.00 96.50 88 PHE A O 1
ATOM 724 N N . LEU A 1 89 ? 4.630 -1.016 -3.102 1.00 95.50 89 LEU A N 1
ATOM 725 C CA . LEU A 1 89 ? 5.928 -1.591 -3.464 1.00 95.50 89 LEU A CA 1
ATOM 726 C C . LEU A 1 89 ? 5.933 -2.088 -4.912 1.00 95.50 89 LEU A C 1
ATOM 728 O O . LEU A 1 89 ? 6.892 -1.841 -5.635 1.00 95.50 89 LEU A O 1
ATOM 732 N N . ARG A 1 90 ? 4.845 -2.735 -5.360 1.00 94.12 90 ARG A N 1
ATOM 733 C CA . ARG A 1 90 ? 4.696 -3.224 -6.748 1.00 94.12 90 ARG A CA 1
ATOM 734 C C . ARG A 1 90 ? 4.668 -2.108 -7.791 1.00 94.12 90 ARG A C 1
ATOM 736 O O . ARG A 1 90 ? 4.972 -2.360 -8.949 1.00 94.12 90 ARG A O 1
ATOM 743 N N . ARG A 1 91 ? 4.285 -0.895 -7.387 1.00 93.69 91 ARG A N 1
ATOM 744 C CA . ARG A 1 91 ? 4.228 0.277 -8.264 1.00 93.69 91 ARG A CA 1
ATOM 745 C C . ARG A 1 91 ? 5.610 0.739 -8.734 1.00 93.69 91 ARG A C 1
ATOM 747 O O . ARG A 1 91 ? 5.727 1.309 -9.813 1.00 93.69 91 ARG A O 1
ATOM 754 N N . TYR A 1 92 ? 6.637 0.542 -7.913 1.00 94.25 92 TYR A N 1
ATOM 755 C CA . TYR A 1 92 ? 7.985 1.022 -8.201 1.00 94.25 92 TYR A CA 1
ATOM 756 C C . TYR A 1 92 ? 8.590 0.287 -9.405 1.00 94.25 92 TYR A C 1
ATOM 758 O O . TYR A 1 92 ? 8.431 -0.930 -9.493 1.00 94.25 92 TYR A O 1
ATOM 766 N N . PRO A 1 93 ? 9.277 0.989 -10.327 1.00 94.75 93 PRO A N 1
ATOM 767 C CA . PRO A 1 93 ? 9.796 2.362 -10.222 1.00 94.75 93 PRO A CA 1
ATOM 768 C C . PRO A 1 93 ? 8.860 3.488 -10.690 1.00 94.75 93 PRO A C 1
ATOM 770 O O . PRO A 1 93 ? 9.293 4.637 -10.778 1.00 94.75 93 PRO A O 1
ATOM 773 N N . PHE A 1 94 ? 7.599 3.191 -10.999 1.00 96.00 94 PHE A N 1
ATOM 774 C CA . PHE A 1 94 ? 6.682 4.142 -11.622 1.00 96.00 94 PHE A CA 1
ATOM 775 C C . PHE A 1 94 ? 5.868 4.955 -10.610 1.00 96.00 94 PHE A C 1
ATOM 777 O O . PHE A 1 94 ? 5.480 4.477 -9.543 1.00 96.00 94 PHE A O 1
ATOM 784 N N . ILE A 1 95 ? 5.548 6.196 -10.966 1.00 94.75 95 ILE A N 1
ATOM 785 C CA . ILE A 1 95 ? 4.693 7.077 -10.165 1.00 94.75 95 ILE A CA 1
ATOM 786 C C . ILE A 1 95 ? 3.977 8.086 -11.065 1.00 94.75 95 ILE A C 1
ATOM 788 O O . ILE A 1 95 ? 4.509 8.482 -12.093 1.00 94.75 95 ILE A O 1
ATOM 792 N N . LEU A 1 96 ? 2.773 8.520 -10.686 1.00 92.44 96 LEU A N 1
ATOM 793 C CA . LEU A 1 96 ? 2.129 9.667 -11.322 1.00 92.44 96 LEU A CA 1
ATOM 794 C C . LEU A 1 96 ? 2.564 10.928 -10.585 1.00 92.44 96 LEU A C 1
ATOM 796 O O . LEU A 1 96 ? 2.394 11.022 -9.368 1.00 92.44 96 LEU A O 1
ATOM 800 N N . SER A 1 97 ? 3.104 11.890 -11.327 1.00 86.50 97 SER A N 1
ATOM 801 C CA . SER A 1 97 ? 3.424 13.220 -10.815 1.00 86.50 97 SER A CA 1
ATOM 802 C C . SER A 1 97 ? 2.667 14.273 -11.607 1.00 86.50 97 SER A C 1
ATOM 804 O O . SER A 1 97 ? 2.434 14.121 -12.806 1.00 86.50 97 SER A O 1
ATOM 806 N N . LYS A 1 98 ? 2.301 15.366 -10.936 1.00 76.88 98 LYS A N 1
ATOM 807 C CA . LYS A 1 98 ? 1.865 16.577 -11.633 1.00 76.88 98 LYS A CA 1
ATOM 808 C C . LYS A 1 98 ? 3.070 17.149 -12.381 1.00 76.88 98 LYS A C 1
ATOM 810 O O . LYS A 1 98 ? 4.161 17.213 -11.808 1.00 76.88 98 LYS A O 1
ATOM 815 N N . THR A 1 99 ? 2.888 17.512 -13.644 1.00 63.16 99 THR A N 1
ATOM 816 C CA . THR A 1 99 ? 3.873 18.306 -14.387 1.00 63.16 99 THR A CA 1
ATOM 817 C C . THR A 1 99 ? 3.762 19.782 -14.010 1.00 63.16 99 THR A C 1
ATOM 819 O O . THR A 1 99 ? 2.774 20.203 -13.406 1.00 63.16 99 THR A O 1
ATOM 822 N N . LEU A 1 100 ? 4.799 20.556 -14.343 1.00 56.88 100 LEU A N 1
ATOM 823 C CA . LEU A 1 100 ? 4.865 21.998 -14.086 1.00 56.88 100 LEU A CA 1
ATOM 824 C C . LEU A 1 100 ? 3.760 22.783 -14.822 1.00 56.88 100 LEU A C 1
ATOM 826 O O . LEU A 1 100 ? 3.357 23.832 -14.340 1.00 56.88 100 LEU A O 1
ATOM 830 N N . ASP A 1 101 ? 3.203 22.236 -15.907 1.00 57.94 101 ASP A N 1
ATOM 831 C CA . ASP A 1 101 ? 2.135 22.853 -16.714 1.00 57.94 101 ASP A CA 1
ATOM 832 C C . ASP A 1 101 ? 0.709 22.550 -16.193 1.00 57.94 101 ASP A C 1
ATOM 834 O O . ASP A 1 101 ? -0.216 22.288 -16.958 1.00 57.94 101 ASP A O 1
ATOM 838 N N . GLU A 1 102 ? 0.559 22.529 -14.865 1.00 57.25 102 GLU A N 1
ATOM 839 C CA . GLU A 1 102 ? -0.683 22.547 -14.070 1.00 57.25 102 GLU A CA 1
ATOM 840 C C . GLU A 1 102 ? -1.965 21.987 -14.729 1.00 57.25 102 GLU A C 1
ATOM 842 O O . GLU A 1 102 ? -2.837 22.725 -15.181 1.00 57.25 102 GLU A O 1
ATOM 847 N N . ASN A 1 103 ? -2.093 20.650 -14.709 1.00 54.91 103 ASN A N 1
ATOM 848 C CA . ASN A 1 103 ? -3.319 19.840 -14.481 1.00 54.91 103 ASN A CA 1
ATOM 849 C C . ASN A 1 103 ? -3.222 18.434 -15.095 1.00 54.91 103 ASN A C 1
ATOM 851 O O . ASN A 1 103 ? -4.083 17.593 -14.831 1.00 54.91 103 ASN A O 1
ATOM 855 N N . MET A 1 104 ? -2.173 18.139 -15.868 1.00 61.78 104 MET A N 1
ATOM 856 C CA . MET A 1 104 ? -1.930 16.784 -16.364 1.00 61.78 104 MET A CA 1
ATOM 857 C C . MET A 1 104 ? -1.067 15.977 -15.387 1.00 61.78 104 MET A C 1
ATOM 859 O O . MET A 1 104 ? -0.034 16.430 -14.892 1.00 61.78 104 MET A O 1
ATOM 863 N N . LEU A 1 105 ? -1.525 14.761 -15.088 1.00 79.31 105 LEU A N 1
ATOM 864 C CA . LEU A 1 105 ? -0.740 13.756 -14.381 1.00 79.31 105 LEU A CA 1
ATOM 865 C C . LEU A 1 105 ? 0.074 12.980 -15.415 1.00 79.31 105 LEU A C 1
ATOM 867 O O . LEU A 1 105 ? -0.503 12.277 -16.246 1.00 79.31 105 LEU A O 1
ATOM 871 N N . SER A 1 106 ? 1.396 13.084 -15.333 1.00 88.62 106 SER A N 1
ATOM 872 C CA . SER A 1 106 ? 2.311 12.334 -16.192 1.00 88.62 106 SER A CA 1
ATOM 873 C C . SER A 1 106 ? 2.852 11.116 -15.465 1.00 88.62 106 SER A C 1
ATOM 875 O O . SER A 1 106 ? 3.116 11.155 -14.258 1.00 88.62 106 SER A O 1
ATOM 877 N N . LEU A 1 107 ? 3.016 10.023 -16.212 1.00 94.00 107 LEU A N 1
ATOM 878 C CA . LEU A 1 107 ? 3.731 8.858 -15.720 1.00 94.00 107 LEU A CA 1
ATOM 879 C C . LEU A 1 107 ? 5.219 9.184 -15.680 1.00 94.00 107 LEU A C 1
ATOM 881 O O . LEU A 1 107 ? 5.823 9.543 -16.689 1.00 94.00 107 LEU A O 1
ATOM 885 N N . CYS A 1 108 ? 5.787 9.049 -14.497 1.00 95.44 108 CYS A N 1
ATOM 886 C CA . CYS A 1 108 ? 7.191 9.249 -14.230 1.00 95.44 108 CYS A CA 1
ATOM 887 C C . CYS A 1 108 ? 7.835 7.936 -13.789 1.00 95.44 108 CYS A C 1
ATOM 889 O O . CYS A 1 108 ? 7.168 7.038 -13.263 1.00 95.44 108 CYS A O 1
ATOM 891 N N . ILE A 1 109 ? 9.150 7.863 -13.955 1.00 96.00 109 ILE A N 1
ATOM 892 C CA . ILE A 1 109 ? 9.987 6.754 -13.505 1.00 96.00 109 ILE A CA 1
ATOM 893 C C . ILE A 1 109 ? 11.114 7.276 -12.614 1.00 96.00 109 ILE A C 1
ATOM 895 O O . ILE A 1 109 ? 11.633 8.375 -12.822 1.00 96.00 109 ILE A O 1
ATOM 899 N N . ASP A 1 110 ? 11.491 6.498 -11.600 1.00 95.00 110 ASP A N 1
ATOM 900 C CA . ASP A 1 110 ? 12.725 6.732 -10.854 1.00 95.00 110 ASP A CA 1
ATOM 901 C C . ASP A 1 110 ? 13.941 6.222 -11.639 1.00 95.00 110 ASP A C 1
ATOM 903 O O . ASP A 1 110 ? 14.240 5.028 -11.643 1.00 95.00 110 ASP A O 1
ATOM 907 N N . MET A 1 111 ? 14.691 7.127 -12.264 1.00 94.44 111 MET A N 1
ATOM 908 C CA . MET A 1 111 ? 15.883 6.781 -13.053 1.00 94.44 111 MET A CA 1
ATOM 909 C C . MET A 1 111 ? 17.065 6.295 -12.209 1.00 94.44 111 MET A C 1
ATOM 911 O O . MET A 1 111 ? 18.067 5.843 -12.756 1.00 94.44 111 MET A O 1
ATOM 915 N N . LYS A 1 112 ? 16.986 6.395 -10.876 1.00 93.06 112 LYS A N 1
ATOM 916 C CA . LYS A 1 112 ? 17.965 5.783 -9.963 1.00 93.06 112 LYS A CA 1
ATOM 917 C C . LYS A 1 112 ? 17.620 4.331 -9.622 1.00 93.06 112 LYS A C 1
ATOM 919 O O . LYS A 1 112 ? 18.388 3.701 -8.892 1.00 93.06 112 LYS A O 1
ATOM 924 N N . TYR A 1 113 ? 16.505 3.794 -10.122 1.00 93.25 113 TYR A N 1
ATOM 925 C CA . TYR A 1 113 ? 16.196 2.382 -9.958 1.00 93.25 113 TYR A CA 1
ATOM 926 C C . TYR A 1 113 ? 17.250 1.519 -10.658 1.00 93.25 113 TYR A C 1
ATOM 928 O O . TYR A 1 113 ? 17.525 1.697 -11.839 1.00 93.25 113 TYR A O 1
ATOM 936 N N . GLN A 1 114 ? 17.820 0.556 -9.931 1.00 90.19 114 GLN A N 1
ATOM 937 C CA . GLN A 1 114 ? 18.887 -0.311 -10.444 1.00 90.19 114 GLN A CA 1
ATOM 938 C C . GLN A 1 114 ? 18.460 -1.182 -11.635 1.00 90.19 114 GLN A C 1
ATOM 940 O O . GLN A 1 114 ? 19.324 -1.629 -12.380 1.00 90.19 114 GLN A O 1
ATOM 945 N N . GLY A 1 115 ? 17.157 -1.429 -11.810 1.00 91.50 115 GLY A N 1
ATOM 946 C CA . GLY A 1 115 ? 16.629 -2.168 -12.960 1.00 91.50 115 GLY A CA 1
ATOM 947 C C . GLY A 1 115 ? 16.567 -1.351 -14.255 1.00 91.50 115 GLY A C 1
ATOM 948 O O . GLY A 1 115 ? 16.471 -1.930 -15.336 1.00 91.50 115 GLY A O 1
ATOM 949 N N . CYS A 1 116 ? 16.643 -0.019 -14.178 1.00 94.06 116 CYS A N 1
ATOM 950 C CA . CYS A 1 116 ? 16.670 0.841 -15.359 1.00 94.06 116 CYS A CA 1
ATOM 951 C C . CYS A 1 116 ? 18.006 0.684 -16.098 1.00 94.06 116 CYS A C 1
ATOM 953 O O . CYS A 1 116 ? 19.072 0.899 -15.518 1.00 94.06 116 CYS A O 1
ATOM 955 N N . ASN A 1 117 ? 17.958 0.320 -17.380 1.00 94.50 117 ASN A N 1
ATOM 956 C CA . ASN A 1 117 ? 19.152 0.073 -18.186 1.00 94.50 117 ASN A CA 1
ATOM 957 C C . ASN A 1 117 ? 18.919 0.349 -19.682 1.00 94.50 117 ASN A C 1
ATOM 959 O O . ASN A 1 117 ? 17.788 0.339 -20.153 1.00 94.50 117 ASN A O 1
ATOM 963 N N . HIS A 1 118 ? 20.009 0.532 -20.429 1.00 95.00 118 HIS A N 1
ATOM 964 C CA . HIS A 1 118 ? 20.013 0.673 -21.895 1.00 95.00 118 HIS A CA 1
ATOM 965 C C . HIS A 1 118 ? 20.666 -0.537 -22.588 1.00 95.00 118 HIS A C 1
ATOM 967 O O . HIS A 1 118 ? 21.206 -0.430 -23.682 1.00 95.00 118 HIS A O 1
ATOM 973 N N . GLN A 1 119 ? 20.698 -1.688 -21.910 1.00 93.00 119 GLN A N 1
ATOM 974 C CA . GLN A 1 119 ? 21.376 -2.906 -22.372 1.00 93.00 119 GLN A CA 1
ATOM 975 C C . GLN A 1 119 ? 20.397 -3.913 -22.994 1.00 93.00 119 GLN A C 1
ATOM 977 O O . GLN A 1 119 ? 20.793 -5.042 -23.274 1.00 93.00 119 GLN A O 1
ATOM 982 N N . GLY A 1 120 ? 19.122 -3.541 -23.157 1.00 92.81 120 GLY A N 1
ATOM 983 C CA . GLY A 1 120 ? 18.076 -4.446 -23.642 1.00 92.81 120 GLY A CA 1
ATOM 984 C C . GLY A 1 120 ? 17.633 -5.492 -22.615 1.00 92.81 120 GLY A C 1
ATOM 985 O O . GLY A 1 120 ? 17.045 -6.501 -22.991 1.00 92.81 120 GLY A O 1
ATOM 986 N N . LYS A 1 121 ? 17.952 -5.314 -21.323 1.00 93.31 121 LYS A N 1
ATOM 987 C CA . LYS A 1 121 ? 17.571 -6.277 -20.280 1.00 93.31 121 LYS A CA 1
ATOM 988 C C . LYS A 1 121 ? 16.197 -5.951 -19.712 1.00 93.31 121 LYS A C 1
ATOM 990 O O . LYS A 1 121 ? 15.976 -4.835 -19.238 1.00 93.31 121 LYS A O 1
ATOM 995 N N . GLY A 1 122 ? 15.321 -6.950 -19.687 1.00 94.19 122 GLY A N 1
ATOM 996 C CA . GLY A 1 122 ? 13.965 -6.829 -19.162 1.00 94.19 122 GLY A CA 1
ATOM 997 C C . GLY A 1 122 ? 12.982 -6.275 -20.191 1.00 94.19 122 GLY A C 1
ATOM 998 O O . GLY A 1 122 ? 13.031 -6.625 -21.366 1.00 94.19 122 GLY A O 1
ATOM 999 N N . GLU A 1 123 ? 12.063 -5.431 -19.733 1.00 96.00 123 GLU A N 1
ATOM 1000 C CA . GLU A 1 123 ? 10.949 -4.929 -20.542 1.00 96.00 123 GLU A CA 1
ATOM 1001 C C . GLU A 1 123 ? 11.258 -3.542 -21.117 1.00 96.00 123 GLU A C 1
ATOM 1003 O O . GLU A 1 123 ? 11.556 -2.607 -20.365 1.00 96.00 123 GLU A O 1
ATOM 1008 N N . HIS A 1 124 ? 11.129 -3.382 -22.435 1.00 97.00 124 HIS A N 1
ATOM 1009 C CA . HIS A 1 124 ? 11.219 -2.076 -23.094 1.00 97.00 124 HIS A CA 1
ATOM 1010 C C . HIS A 1 124 ? 10.020 -1.188 -22.735 1.00 97.00 124 HIS A C 1
ATOM 1012 O O . HIS A 1 124 ? 8.885 -1.665 -22.619 1.00 97.00 124 HIS A O 1
ATOM 1018 N N . LEU A 1 125 ? 10.248 0.121 -22.597 1.00 97.06 125 LEU A N 1
ATOM 1019 C CA . LEU A 1 125 ? 9.161 1.086 -22.385 1.00 97.06 125 LEU A CA 1
ATOM 1020 C C . LEU A 1 125 ? 8.442 1.462 -23.688 1.00 97.06 125 LEU A C 1
ATOM 1022 O O . LEU A 1 125 ? 7.217 1.602 -23.694 1.00 97.06 125 LEU A O 1
ATOM 1026 N N . PHE A 1 126 ? 9.187 1.568 -24.789 1.00 97.69 126 PHE A N 1
ATOM 1027 C CA . PHE A 1 126 ? 8.672 1.936 -26.106 1.00 97.69 126 PHE A CA 1
ATOM 1028 C C . PHE A 1 126 ? 8.975 0.863 -27.152 1.00 97.69 126 PHE A C 1
ATOM 1030 O O . PHE A 1 126 ? 9.925 0.090 -27.033 1.00 97.69 126 PHE A O 1
ATOM 1037 N N . THR A 1 127 ? 8.117 0.794 -28.161 1.00 95.31 127 THR A N 1
ATOM 1038 C CA . THR A 1 127 ? 8.350 0.033 -29.391 1.00 95.31 127 THR A CA 1
ATOM 1039 C C . THR A 1 127 ? 9.308 0.797 -30.312 1.00 95.31 127 THR A C 1
ATOM 1041 O O . THR A 1 127 ? 9.579 1.977 -30.087 1.00 95.31 127 THR A O 1
ATOM 1044 N N . GLN A 1 128 ? 9.792 0.149 -31.377 1.00 91.31 128 GLN A N 1
ATOM 1045 C CA . GLN A 1 128 ? 10.666 0.792 -32.369 1.00 91.31 128 GLN A CA 1
ATOM 1046 C C . GLN A 1 128 ? 10.003 1.989 -33.071 1.00 91.31 128 GLN A C 1
ATOM 1048 O O . GLN A 1 128 ? 10.695 2.928 -33.451 1.00 91.31 128 GLN A O 1
ATOM 1053 N N . ASP A 1 129 ? 8.671 1.992 -33.168 1.00 92.38 129 ASP A N 1
ATOM 1054 C CA . ASP A 1 129 ? 7.892 3.072 -33.785 1.00 92.38 129 ASP A CA 1
ATOM 1055 C C . ASP A 1 129 ? 7.601 4.236 -32.813 1.00 92.38 129 ASP A C 1
ATOM 1057 O O . ASP A 1 129 ? 6.919 5.195 -33.167 1.00 92.38 129 ASP A O 1
ATOM 1061 N N . GLY A 1 130 ? 8.096 4.168 -31.570 1.00 92.56 130 GLY A N 1
ATOM 1062 C CA . GLY A 1 130 ? 7.887 5.194 -30.542 1.00 92.56 130 GLY A CA 1
ATOM 1063 C C . GLY A 1 130 ? 6.565 5.079 -29.771 1.00 92.56 130 GLY A C 1
ATOM 1064 O O . GLY A 1 130 ? 6.306 5.895 -28.886 1.00 92.56 130 GLY A O 1
ATOM 1065 N N . GLU A 1 131 ? 5.752 4.058 -30.056 1.00 95.44 131 GLU A N 1
ATOM 1066 C CA . GLU A 1 131 ? 4.518 3.739 -29.323 1.00 95.44 131 GLU A CA 1
ATOM 1067 C C . GLU A 1 131 ? 4.817 3.068 -27.971 1.00 95.44 131 GLU A C 1
ATOM 1069 O O . GLU A 1 131 ? 5.822 2.366 -27.824 1.00 95.44 131 GLU A O 1
ATOM 1074 N N . ASN A 1 132 ? 3.922 3.216 -26.988 1.00 96.44 132 ASN A N 1
ATOM 1075 C CA . ASN A 1 132 ? 4.048 2.541 -25.690 1.00 96.44 132 ASN A CA 1
ATOM 1076 C C . ASN A 1 132 ? 4.012 1.012 -25.846 1.00 96.44 132 ASN A C 1
ATOM 1078 O O . ASN A 1 132 ? 3.109 0.465 -26.485 1.00 96.44 132 ASN A O 1
ATOM 1082 N N . THR A 1 133 ? 4.897 0.292 -25.153 1.00 97.75 133 THR A N 1
ATOM 1083 C CA . THR A 1 133 ? 4.768 -1.169 -25.047 1.00 97.75 133 THR A CA 1
ATOM 1084 C C . THR A 1 133 ? 3.578 -1.570 -24.172 1.00 97.75 133 THR A C 1
ATOM 1086 O O . THR A 1 133 ? 3.047 -0.784 -23.377 1.00 97.75 133 THR A O 1
ATOM 1089 N N . LYS A 1 134 ? 3.180 -2.849 -24.249 1.00 97.00 134 LYS A N 1
ATOM 1090 C CA . LYS A 1 134 ? 2.211 -3.431 -23.307 1.00 97.00 134 LYS A CA 1
ATOM 1091 C C . LYS A 1 134 ? 2.651 -3.221 -21.854 1.00 97.00 134 LYS A C 1
ATOM 1093 O O . LYS A 1 134 ? 1.820 -2.890 -21.015 1.00 97.00 134 LYS A O 1
ATOM 1098 N N . TYR A 1 135 ? 3.946 -3.361 -21.573 1.00 96.25 135 TYR A N 1
ATOM 1099 C CA . TYR A 1 135 ? 4.499 -3.153 -20.240 1.00 96.25 135 TYR A CA 1
ATOM 1100 C C . TYR A 1 135 ? 4.279 -1.722 -19.729 1.00 96.25 135 TYR A C 1
ATOM 1102 O O . TYR A 1 135 ? 3.770 -1.543 -18.620 1.00 96.25 135 TYR A O 1
ATOM 1110 N N . LEU A 1 136 ? 4.591 -0.706 -20.542 1.00 96.38 136 LEU A N 1
ATOM 1111 C CA . LEU A 1 136 ? 4.383 0.693 -20.164 1.00 96.38 136 LEU A CA 1
ATOM 1112 C C . LEU A 1 136 ? 2.891 1.029 -19.998 1.00 96.38 136 LEU A C 1
ATOM 1114 O O . LEU A 1 136 ? 2.515 1.721 -19.050 1.00 96.38 136 LEU A O 1
ATOM 1118 N N . ASN A 1 137 ? 2.027 0.494 -20.866 1.00 96.75 137 ASN A N 1
ATOM 1119 C CA . ASN A 1 137 ? 0.575 0.665 -20.753 1.00 96.75 137 ASN A CA 1
ATOM 1120 C C . ASN A 1 137 ? 0.005 0.007 -19.484 1.00 96.75 137 ASN A C 1
ATOM 1122 O O . ASN A 1 137 ? -0.817 0.615 -18.790 1.00 96.75 137 ASN A O 1
ATOM 1126 N N . ASP A 1 138 ? 0.471 -1.194 -19.139 1.00 96.75 138 ASP A N 1
ATOM 1127 C CA . ASP A 1 138 ? 0.086 -1.887 -17.906 1.00 96.75 138 ASP A CA 1
ATOM 1128 C C . ASP A 1 138 ? 0.567 -1.113 -16.665 1.00 96.75 138 ASP A C 1
ATOM 1130 O O . ASP A 1 138 ? -0.195 -0.951 -15.708 1.00 96.75 138 ASP A O 1
ATOM 1134 N N . ALA A 1 139 ? 1.788 -0.564 -16.694 1.00 95.69 139 ALA A N 1
ATOM 1135 C CA . ALA A 1 139 ? 2.303 0.297 -15.630 1.00 95.69 139 ALA A CA 1
ATOM 1136 C C . ALA A 1 139 ? 1.447 1.566 -15.472 1.00 95.69 139 ALA A C 1
ATOM 1138 O O . ALA A 1 139 ? 1.010 1.879 -14.362 1.00 95.69 139 ALA A O 1
ATOM 1139 N N . LEU A 1 140 ? 1.129 2.260 -16.572 1.00 95.44 140 LEU A N 1
ATOM 1140 C CA . LEU A 1 140 ? 0.261 3.441 -16.563 1.00 95.44 140 LEU A CA 1
ATOM 1141 C C . LEU A 1 140 ? -1.108 3.135 -15.947 1.00 95.44 140 LEU A C 1
ATOM 1143 O O . LEU A 1 140 ? -1.591 3.888 -15.096 1.00 95.44 140 LEU A O 1
ATOM 1147 N N . LYS A 1 141 ? -1.730 2.028 -16.369 1.00 96.19 141 LYS A N 1
ATOM 1148 C CA . LYS A 1 141 ? -3.016 1.567 -15.839 1.00 96.19 141 LYS A CA 1
ATOM 1149 C C . LYS A 1 141 ? -2.925 1.297 -14.338 1.00 96.19 141 LYS A C 1
ATOM 1151 O O . LYS A 1 141 ? -3.733 1.831 -13.579 1.00 96.19 141 LYS A O 1
ATOM 1156 N N . PHE A 1 142 ? -1.904 0.557 -13.908 1.00 96.62 142 PHE A N 1
ATOM 1157 C CA . PHE A 1 142 ? -1.689 0.230 -12.502 1.00 96.62 142 PHE A CA 1
ATOM 1158 C C . PHE A 1 142 ? -1.535 1.482 -11.631 1.00 96.62 142 PHE A C 1
ATOM 1160 O O . PHE A 1 142 ? -2.160 1.579 -10.574 1.00 96.62 142 PHE A O 1
ATOM 1167 N N . VAL A 1 143 ? -0.741 2.473 -12.061 1.00 95.25 143 VAL A N 1
ATOM 1168 C CA . VAL A 1 143 ? -0.560 3.695 -11.261 1.00 95.25 143 VAL A CA 1
ATOM 1169 C C . VAL A 1 143 ? -1.846 4.527 -11.184 1.00 95.25 143 VAL A C 1
ATOM 1171 O O . VAL A 1 143 ? -2.154 5.062 -10.114 1.00 95.25 143 VAL A O 1
ATOM 1174 N N . LYS A 1 144 ? -2.623 4.609 -12.272 1.00 94.56 144 LYS A N 1
ATOM 1175 C CA . LYS A 1 144 ? -3.932 5.288 -12.269 1.00 94.56 144 LYS A CA 1
ATOM 1176 C C . LYS A 1 144 ? -4.910 4.617 -11.304 1.00 94.56 144 LYS A C 1
ATOM 1178 O O . LYS A 1 144 ? -5.536 5.298 -10.493 1.00 94.56 144 LYS A O 1
ATOM 1183 N N . GLU A 1 145 ? -5.003 3.290 -11.350 1.00 95.88 145 GLU A N 1
ATOM 1184 C CA . GLU A 1 145 ? -5.843 2.509 -10.434 1.00 95.88 145 GLU A CA 1
ATOM 1185 C C . GLU A 1 145 ? -5.400 2.683 -8.979 1.00 95.88 145 GLU A C 1
ATOM 1187 O O . GLU A 1 145 ? -6.236 2.938 -8.110 1.00 95.88 145 GLU A O 1
ATOM 1192 N N . PHE A 1 146 ? -4.089 2.644 -8.716 1.00 96.19 146 PHE A N 1
ATOM 1193 C CA . PHE A 1 146 ? -3.531 2.914 -7.391 1.00 96.19 146 PHE A CA 1
ATOM 1194 C C . PHE A 1 146 ? -3.970 4.288 -6.869 1.00 96.19 146 PHE A C 1
ATOM 1196 O O . PHE A 1 146 ? -4.418 4.400 -5.729 1.00 96.19 146 PHE A O 1
ATOM 1203 N N . GLN A 1 147 ? -3.874 5.337 -7.692 1.00 93.75 147 GLN A N 1
ATOM 1204 C CA . GLN A 1 147 ? -4.263 6.688 -7.286 1.00 93.75 147 GLN A CA 1
ATOM 1205 C C . GLN A 1 147 ? -5.766 6.793 -7.001 1.00 93.75 147 GLN A C 1
ATOM 1207 O O . GLN A 1 147 ? -6.152 7.421 -6.014 1.00 93.75 147 GLN A O 1
ATOM 1212 N N . ALA A 1 148 ? -6.615 6.158 -7.811 1.00 95.06 148 ALA A N 1
ATOM 1213 C CA . ALA A 1 148 ? -8.055 6.126 -7.565 1.00 95.06 148 ALA A CA 1
ATOM 1214 C C . ALA A 1 148 ? -8.386 5.423 -6.235 1.00 95.06 148 ALA A C 1
ATOM 1216 O O . ALA A 1 148 ? -9.123 5.966 -5.410 1.00 95.06 148 ALA A O 1
ATOM 1217 N N . GLN A 1 149 ? -7.784 4.256 -5.983 1.00 97.56 149 GLN A N 1
ATOM 1218 C CA . GLN A 1 149 ? -7.964 3.511 -4.731 1.00 97.56 149 GLN A CA 1
ATOM 1219 C C . GLN A 1 149 ? -7.397 4.251 -3.514 1.00 97.56 149 GLN A C 1
ATOM 1221 O O . GLN A 1 149 ? -7.933 4.135 -2.408 1.00 97.56 149 GLN A O 1
ATOM 1226 N N . TYR A 1 150 ? -6.350 5.054 -3.707 1.00 95.50 150 TYR A N 1
ATOM 1227 C CA . TYR A 1 150 ? -5.800 5.901 -2.653 1.00 95.50 150 TYR A CA 1
ATOM 1228 C C . TYR A 1 150 ? -6.826 6.943 -2.182 1.00 95.50 150 TYR A C 1
ATOM 1230 O O . TYR A 1 150 ? -7.052 7.070 -0.984 1.00 95.50 150 TYR A O 1
ATOM 1238 N N . HIS A 1 151 ? -7.558 7.588 -3.098 1.00 95.31 151 HIS A N 1
ATOM 1239 C CA . HIS A 1 151 ? -8.611 8.546 -2.724 1.00 95.31 151 HIS A CA 1
ATOM 1240 C C . HIS A 1 151 ? -9.780 7.879 -1.982 1.00 95.31 151 HIS A C 1
ATOM 1242 O O . HIS A 1 151 ? -10.385 8.478 -1.094 1.00 95.31 151 HIS A O 1
ATOM 1248 N N . ILE A 1 152 ? -10.122 6.634 -2.333 1.00 97.12 152 ILE A N 1
ATOM 1249 C CA . ILE A 1 152 ? -11.133 5.855 -1.600 1.00 97.12 152 ILE A CA 1
ATOM 1250 C C . ILE A 1 152 ? -10.618 5.534 -0.188 1.00 97.12 152 ILE A C 1
ATOM 1252 O O . ILE A 1 152 ? -11.347 5.689 0.791 1.00 97.12 152 ILE A O 1
ATOM 1256 N N . THR A 1 153 ? -9.343 5.157 -0.079 1.00 98.06 153 THR A N 1
ATOM 1257 C CA . THR A 1 153 ? -8.672 4.886 1.198 1.00 98.06 153 THR A CA 1
ATOM 1258 C C . THR A 1 153 ? -8.671 6.113 2.112 1.00 98.06 153 THR A C 1
ATOM 1260 O O . THR A 1 153 ? -8.997 5.982 3.289 1.00 98.06 153 THR A O 1
ATOM 1263 N N . GLU A 1 154 ? -8.398 7.307 1.578 1.00 96.62 154 GLU A N 1
ATOM 1264 C CA . GLU A 1 154 ? -8.435 8.558 2.350 1.00 96.62 154 GLU A CA 1
ATOM 1265 C C . GLU A 1 154 ? -9.830 8.878 2.894 1.00 96.62 154 GLU A C 1
ATOM 1267 O O . GLU A 1 154 ? -9.967 9.317 4.035 1.00 96.62 154 GLU A O 1
ATOM 1272 N N . LYS A 1 155 ? -10.891 8.613 2.120 1.00 97.00 155 LYS A N 1
ATOM 1273 C CA . LYS A 1 155 ? -12.270 8.791 2.604 1.00 97.00 155 LYS A CA 1
ATOM 1274 C C . LYS A 1 155 ? -12.578 7.864 3.778 1.00 97.00 155 LYS A C 1
ATOM 1276 O O . LYS A 1 155 ? -13.175 8.306 4.759 1.00 97.00 155 LYS A O 1
ATOM 1281 N N . PHE A 1 156 ? -12.146 6.606 3.695 1.00 98.19 156 PHE A N 1
ATOM 1282 C CA . PHE A 1 156 ? -12.320 5.642 4.779 1.00 98.19 156 PHE A CA 1
ATOM 1283 C C . PHE A 1 156 ? -11.572 6.073 6.047 1.00 98.19 156 PHE A C 1
ATOM 1285 O O . PHE A 1 156 ? -12.162 6.118 7.127 1.00 98.19 156 PHE A O 1
ATOM 1292 N N . THR A 1 157 ? -10.292 6.444 5.943 1.00 97.81 157 THR A N 1
ATOM 1293 C CA . THR A 1 157 ? -9.509 6.845 7.122 1.00 97.81 157 THR A CA 1
ATOM 1294 C C . THR A 1 157 ? -9.993 8.160 7.729 1.00 97.81 157 THR A C 1
ATOM 1296 O O . THR A 1 157 ? -10.066 8.261 8.956 1.00 97.81 157 THR A O 1
ATOM 1299 N N . ALA A 1 158 ? -10.424 9.123 6.907 1.00 96.56 158 ALA A N 1
ATOM 1300 C CA . ALA A 1 158 ? -11.087 10.338 7.379 1.00 96.56 158 ALA A CA 1
ATOM 1301 C C . ALA A 1 158 ? -12.394 10.021 8.126 1.00 96.56 158 ALA A C 1
ATOM 1303 O O . ALA A 1 158 ? -12.682 10.621 9.165 1.00 96.56 158 ALA A O 1
ATOM 1304 N N . LYS A 1 159 ? -13.171 9.032 7.658 1.00 97.50 159 LYS A N 1
ATOM 1305 C CA . LYS A 1 159 ? -14.371 8.570 8.366 1.00 97.50 159 LYS A CA 1
ATOM 1306 C C . LYS A 1 159 ? -14.022 7.965 9.727 1.00 97.50 159 LYS A C 1
ATOM 1308 O O . LYS A 1 159 ? -14.646 8.349 10.718 1.00 97.50 159 LYS A O 1
ATOM 1313 N N . LEU A 1 160 ? -13.007 7.095 9.811 1.00 97.94 160 LEU A N 1
ATOM 1314 C CA . LEU A 1 160 ? -12.540 6.538 11.092 1.00 97.94 160 LEU A CA 1
ATOM 1315 C C . LEU A 1 160 ? -12.126 7.633 12.084 1.00 97.94 160 LEU A C 1
ATOM 1317 O O . LEU A 1 160 ? -12.443 7.540 13.273 1.00 97.94 160 LEU A O 1
ATOM 1321 N N . GLU A 1 161 ? -11.442 8.672 11.598 1.00 96.25 161 GLU A N 1
ATOM 1322 C CA . GLU A 1 161 ? -11.074 9.834 12.406 1.00 96.25 161 GLU A CA 1
ATOM 1323 C C . GLU A 1 161 ? -12.301 10.614 12.883 1.00 96.25 161 GLU A C 1
ATOM 1325 O O . GLU A 1 161 ? -12.414 10.895 14.076 1.00 96.25 161 GLU A O 1
ATOM 1330 N N . SER A 1 162 ? -13.246 10.908 11.985 1.00 96.50 162 SER A N 1
ATOM 1331 C CA . SER A 1 162 ? -14.466 11.663 12.309 1.00 96.50 162 SER A CA 1
ATOM 1332 C C . SER A 1 162 ? -15.352 10.962 13.344 1.00 96.50 162 SER A C 1
ATOM 1334 O O . SER A 1 162 ? -15.995 11.616 14.162 1.00 96.50 162 SER A O 1
ATOM 1336 N N . LEU A 1 163 ? -15.345 9.625 13.345 1.00 97.75 163 LEU A N 1
ATOM 1337 C CA . LEU A 1 163 ? -16.042 8.790 14.324 1.00 97.75 163 LEU A CA 1
ATOM 1338 C C . LEU A 1 163 ? -15.247 8.620 15.630 1.00 97.75 163 LEU A C 1
ATOM 1340 O O . LEU A 1 163 ? -15.706 7.948 16.553 1.00 97.75 163 LEU A O 1
ATOM 1344 N N . GLY A 1 164 ? -14.040 9.188 15.718 1.00 96.81 164 GLY A N 1
ATOM 1345 C CA . GLY A 1 164 ? -13.170 9.075 16.884 1.00 96.81 164 GLY A CA 1
ATOM 1346 C C . GLY A 1 164 ? -12.686 7.648 17.145 1.00 96.81 164 GLY A C 1
ATOM 1347 O O . GLY A 1 164 ? -12.334 7.327 18.279 1.00 96.81 164 GLY A O 1
ATOM 1348 N N . LEU A 1 165 ? -12.665 6.776 16.134 1.00 97.94 165 LEU A N 1
ATOM 1349 C CA . LEU A 1 165 ? -12.361 5.354 16.316 1.00 97.94 165 LEU A CA 1
ATOM 1350 C C . LEU A 1 165 ? -10.875 5.071 16.520 1.00 97.94 165 LEU A C 1
ATOM 1352 O O . LEU A 1 165 ? -10.531 4.003 17.017 1.00 97.94 165 LEU A O 1
ATOM 1356 N N . LEU A 1 166 ? -9.997 6.004 16.161 1.00 97.06 166 LEU A N 1
ATOM 1357 C CA . LEU A 1 166 ? -8.553 5.812 16.218 1.00 97.06 166 LEU A CA 1
ATOM 1358 C C . LEU A 1 166 ? -7.964 6.318 17.539 1.00 97.06 166 LEU A C 1
ATOM 1360 O O . LEU A 1 166 ? -8.224 7.444 17.970 1.00 97.06 166 LEU A O 1
ATOM 1364 N N . THR A 1 167 ? -7.124 5.496 18.162 1.00 94.25 167 THR A N 1
ATOM 1365 C CA . THR A 1 167 ? -6.357 5.845 19.365 1.00 94.25 167 THR A CA 1
ATOM 1366 C C . THR A 1 167 ? -4.871 5.574 19.159 1.00 94.25 167 THR A C 1
ATOM 1368 O O . THR A 1 167 ? -4.545 4.548 18.556 1.00 94.25 167 THR A O 1
ATOM 1371 N N . PRO A 1 168 ? -3.971 6.435 19.673 1.00 91.81 168 PRO A N 1
ATOM 1372 C CA . PRO A 1 168 ? -2.538 6.177 19.618 1.00 91.81 168 PRO A CA 1
ATOM 1373 C C . PRO A 1 168 ? -2.188 4.853 20.295 1.00 91.81 168 PRO A C 1
ATOM 1375 O O . PRO A 1 168 ? -2.701 4.545 21.372 1.00 91.81 168 PRO A O 1
ATOM 1378 N N . MET A 1 169 ? -1.296 4.092 19.673 1.00 84.06 169 MET A N 1
ATOM 1379 C CA . MET A 1 169 ? -0.668 2.921 20.267 1.00 84.06 169 MET A CA 1
ATOM 1380 C C . MET A 1 169 ? 0.758 3.280 20.657 1.00 84.06 169 MET A C 1
ATOM 1382 O O . MET A 1 169 ? 1.570 3.644 19.810 1.00 84.06 169 MET A O 1
ATOM 1386 N N . ASN A 1 170 ? 1.053 3.111 21.940 1.00 74.88 170 ASN A N 1
ATOM 1387 C CA . ASN A 1 170 ? 2.411 3.081 22.455 1.00 74.88 170 ASN A CA 1
ATOM 1388 C C . ASN A 1 170 ? 2.584 1.722 23.128 1.00 74.88 170 ASN A C 1
ATOM 1390 O O . ASN A 1 170 ? 1.912 1.437 24.120 1.00 74.88 170 ASN A O 1
ATOM 1394 N N . ALA A 1 171 ? 3.425 0.867 22.557 1.00 67.81 171 ALA A N 1
ATOM 1395 C CA . ALA A 1 171 ? 3.726 -0.438 23.121 1.00 67.81 171 ALA A CA 1
ATOM 1396 C C . ALA A 1 171 ? 5.211 -0.527 23.452 1.00 67.81 171 ALA A C 1
ATOM 1398 O O . ALA A 1 171 ? 6.064 -0.322 22.593 1.00 67.81 171 ALA A O 1
ATOM 1399 N N . GLU A 1 172 ? 5.512 -0.882 24.697 1.00 66.81 172 GLU A N 1
ATOM 1400 C CA . GLU A 1 172 ? 6.857 -1.279 25.079 1.00 66.81 172 GLU A CA 1
ATOM 1401 C C . GLU A 1 172 ? 7.001 -2.790 24.883 1.00 66.81 172 GLU A C 1
ATOM 1403 O O . GLU A 1 172 ? 6.285 -3.605 25.468 1.00 66.81 172 GLU A O 1
ATOM 1408 N N . LEU A 1 173 ? 7.929 -3.160 24.017 1.00 66.25 173 LEU A N 1
ATOM 1409 C CA . LEU A 1 173 ? 8.234 -4.523 23.638 1.00 66.25 173 LEU A CA 1
ATOM 1410 C C . LEU A 1 173 ? 9.412 -4.991 24.474 1.00 66.25 173 LEU A C 1
ATOM 1412 O O . LEU A 1 173 ? 10.509 -4.449 24.362 1.00 66.25 173 LEU A O 1
ATOM 1416 N N . LYS A 1 174 ? 9.193 -6.012 25.299 1.00 64.56 174 LYS A N 1
ATOM 1417 C CA . LYS A 1 174 ? 10.259 -6.683 26.046 1.00 64.56 174 LYS A CA 1
ATOM 1418 C C . LYS A 1 174 ? 10.652 -7.947 25.298 1.00 64.56 174 LYS A C 1
ATOM 1420 O O . LYS A 1 174 ? 9.859 -8.880 25.194 1.00 64.56 174 LYS A O 1
ATOM 1425 N N . PHE A 1 175 ? 11.868 -7.978 24.769 1.00 66.00 175 PHE A N 1
ATOM 1426 C CA . PHE A 1 175 ? 12.389 -9.159 24.091 1.00 66.00 175 PHE A CA 1
ATOM 1427 C C . PHE A 1 175 ? 12.932 -10.167 25.105 1.00 66.00 175 PHE A C 1
ATOM 1429 O O . PHE A 1 175 ? 13.449 -9.791 26.156 1.00 66.00 175 PHE A O 1
ATOM 1436 N N . ALA A 1 176 ? 12.914 -11.455 24.745 1.00 65.56 176 ALA A N 1
ATOM 1437 C CA . ALA A 1 176 ? 13.517 -12.525 25.549 1.00 65.56 176 ALA A CA 1
ATOM 1438 C C . ALA A 1 176 ? 15.017 -12.298 25.830 1.00 65.56 176 ALA A C 1
ATOM 1440 O O . ALA A 1 176 ? 15.552 -12.807 26.808 1.00 65.56 176 ALA A O 1
ATOM 1441 N N . SER A 1 177 ? 15.690 -11.486 25.006 1.00 68.69 177 SER A N 1
ATOM 1442 C CA . SER A 1 177 ? 17.078 -11.062 25.209 1.00 68.69 177 SER A CA 1
ATOM 1443 C C . SER A 1 177 ? 17.260 -9.991 26.297 1.00 68.69 177 SER A C 1
ATOM 1445 O O . SER A 1 177 ? 18.360 -9.463 26.432 1.00 68.69 177 SER A O 1
ATOM 1447 N N . GLY A 1 178 ? 16.194 -9.573 26.989 1.00 68.00 178 GLY A N 1
ATOM 1448 C CA . GLY A 1 178 ? 16.211 -8.486 27.977 1.00 68.00 178 GLY A CA 1
ATOM 1449 C C . GLY A 1 178 ? 16.268 -7.073 27.383 1.00 68.00 178 GLY A C 1
ATOM 1450 O O . GLY A 1 178 ? 16.229 -6.100 28.128 1.00 68.00 178 GLY A O 1
ATOM 1451 N N . LYS A 1 179 ? 16.333 -6.938 26.050 1.00 68.88 179 LYS A N 1
ATOM 1452 C CA . LYS A 1 179 ? 16.250 -5.636 25.372 1.00 68.88 179 LYS A CA 1
ATOM 1453 C C . LYS A 1 179 ? 14.804 -5.145 25.369 1.00 68.88 179 LYS A C 1
ATOM 1455 O O . LYS A 1 179 ? 13.887 -5.953 25.214 1.00 68.88 179 LYS A O 1
ATOM 1460 N N . THR A 1 180 ? 14.617 -3.835 25.473 1.00 65.62 180 THR A N 1
ATOM 1461 C CA . THR A 1 180 ? 13.324 -3.184 25.254 1.00 65.62 180 THR A CA 1
ATOM 1462 C C . THR A 1 180 ? 13.341 -2.394 23.947 1.00 65.62 180 THR A C 1
ATOM 1464 O O . THR A 1 180 ? 14.368 -1.834 23.565 1.00 65.62 180 THR A O 1
ATOM 1467 N N . ALA A 1 181 ? 12.222 -2.383 23.228 1.00 65.50 181 ALA A N 1
ATOM 1468 C CA . ALA A 1 181 ? 11.974 -1.445 22.134 1.00 65.50 181 ALA A CA 1
ATOM 1469 C C . ALA A 1 181 ? 10.610 -0.794 22.331 1.00 65.50 181 ALA A C 1
ATOM 1471 O O . ALA A 1 181 ? 9.681 -1.434 22.813 1.00 65.50 181 ALA A O 1
ATOM 1472 N N . SER A 1 182 ? 10.481 0.470 21.946 1.00 65.50 182 SER A N 1
ATOM 1473 C CA . SER A 1 182 ? 9.188 1.149 21.917 1.00 65.50 182 SER A CA 1
ATOM 1474 C C . SER A 1 182 ? 8.654 1.135 20.491 1.00 65.50 182 SER A C 1
ATOM 1476 O O . SER A 1 182 ? 9.343 1.574 19.571 1.00 65.50 182 SER A O 1
ATOM 1478 N N . LEU A 1 183 ? 7.439 0.622 20.311 1.00 68.69 183 LEU A N 1
ATOM 1479 C CA . LEU A 1 183 ? 6.666 0.759 19.084 1.00 68.69 183 LEU A CA 1
ATOM 1480 C C . LEU A 1 183 ? 5.649 1.882 19.305 1.00 68.69 183 LEU A C 1
ATOM 1482 O O . LEU A 1 183 ? 4.733 1.747 20.120 1.00 68.69 183 LEU A O 1
ATOM 1486 N N . GLY A 1 184 ? 5.831 2.993 18.598 1.00 75.25 184 GLY A N 1
ATOM 1487 C CA . GLY A 1 184 ? 5.006 4.192 18.726 1.00 75.25 184 GLY A CA 1
ATOM 1488 C C . GLY A 1 184 ? 4.880 4.937 17.401 1.00 75.25 184 GLY A C 1
ATOM 1489 O O . GLY A 1 184 ? 5.500 4.562 16.411 1.00 75.25 184 GLY A O 1
ATOM 1490 N N . GLY A 1 185 ? 4.056 5.987 17.381 1.00 83.94 185 GLY A N 1
ATOM 1491 C CA . GLY A 1 185 ? 3.766 6.761 16.162 1.00 83.94 185 GLY A CA 1
ATOM 1492 C C . GLY A 1 185 ? 2.639 6.183 15.298 1.00 83.94 185 GLY A C 1
ATOM 1493 O O . GLY A 1 185 ? 2.333 6.730 14.240 1.00 83.94 185 GLY A O 1
ATOM 1494 N N . PHE A 1 186 ? 1.987 5.120 15.772 1.00 90.00 186 PHE A N 1
ATOM 1495 C CA . PHE A 1 186 ? 0.869 4.473 15.096 1.00 90.00 186 PHE A CA 1
ATOM 1496 C C . PHE A 1 186 ? -0.440 4.666 15.860 1.00 90.00 186 PHE A C 1
ATOM 1498 O O . PHE A 1 186 ? -0.469 4.873 17.074 1.00 90.00 186 PHE A O 1
ATOM 1505 N N . MET A 1 187 ? -1.541 4.545 15.135 1.00 94.38 187 MET A N 1
ATOM 1506 C CA . MET A 1 187 ? -2.906 4.585 15.631 1.00 94.38 187 MET A CA 1
ATOM 1507 C C . MET A 1 187 ? -3.580 3.243 15.338 1.00 94.38 187 MET A C 1
ATOM 1509 O O . MET A 1 187 ? -3.342 2.627 14.296 1.00 94.38 187 MET A O 1
ATOM 1513 N N . LEU A 1 188 ? -4.455 2.809 16.242 1.00 95.44 188 LEU A N 1
ATOM 1514 C CA . LEU A 1 188 ? -5.272 1.605 16.101 1.00 95.44 188 LEU A CA 1
ATOM 1515 C C . LEU A 1 188 ? -6.750 1.931 16.285 1.00 95.44 188 LEU A C 1
ATOM 1517 O O . LEU A 1 188 ? -7.097 2.864 17.009 1.00 95.44 188 LEU A O 1
ATOM 1521 N N . VAL A 1 189 ? -7.621 1.108 15.698 1.00 96.81 189 VAL A N 1
ATOM 1522 C CA . VAL A 1 189 ? -9.049 1.138 16.024 1.00 96.81 189 VAL A CA 1
ATOM 1523 C C . VAL A 1 189 ? -9.274 0.707 17.474 1.00 96.81 189 VAL A C 1
ATOM 1525 O O . VAL A 1 189 ? -8.848 -0.367 17.898 1.00 96.81 189 VAL A O 1
ATOM 1528 N N . ASN A 1 190 ? -10.005 1.530 18.219 1.00 96.25 190 ASN A N 1
ATOM 1529 C CA . ASN A 1 190 ? -10.489 1.226 19.553 1.00 96.25 190 ASN A CA 1
ATOM 1530 C C . ASN A 1 190 ? -11.840 0.497 19.470 1.00 96.25 190 ASN A C 1
ATOM 1532 O O . ASN A 1 190 ? -12.865 1.086 19.123 1.00 96.25 190 ASN A O 1
ATOM 1536 N N . ILE A 1 191 ? -11.836 -0.790 19.820 1.00 94.31 191 ILE A N 1
ATOM 1537 C CA . ILE A 1 191 ? -13.023 -1.658 19.761 1.00 94.31 191 ILE A CA 1
ATOM 1538 C C . ILE A 1 191 ? -14.143 -1.165 20.683 1.00 94.31 191 ILE A C 1
ATOM 1540 O O . ILE A 1 191 ? -15.313 -1.266 20.327 1.00 94.31 191 ILE A O 1
ATOM 1544 N N . GLU A 1 192 ? -13.814 -0.612 21.848 1.00 96.25 192 GLU A N 1
ATOM 1545 C CA . GLU A 1 192 ? -14.831 -0.101 22.769 1.00 96.25 192 GLU A CA 1
ATOM 1546 C C . GLU A 1 192 ? -15.513 1.149 22.206 1.00 96.25 192 GLU A C 1
ATOM 1548 O O . GLU A 1 192 ? -16.728 1.284 22.315 1.00 96.25 192 GLU A O 1
ATOM 1553 N N . ARG A 1 193 ? -14.780 2.031 21.514 1.00 97.56 193 ARG A N 1
ATOM 1554 C CA . ARG A 1 193 ? -15.400 3.154 20.789 1.00 97.56 193 ARG A CA 1
ATOM 1555 C C . ARG A 1 193 ? -16.278 2.675 19.635 1.00 97.56 193 ARG A C 1
ATOM 1557 O O . ARG A 1 193 ? -17.363 3.212 19.462 1.00 97.56 193 ARG A O 1
ATOM 1564 N N . LEU A 1 194 ? -15.848 1.642 18.905 1.00 97.69 194 LEU A N 1
ATOM 1565 C CA . LEU A 1 194 ? -16.643 1.028 17.836 1.00 97.69 194 LEU A CA 1
ATOM 1566 C C . LEU A 1 194 ? -17.970 0.459 18.360 1.00 97.69 194 LEU A C 1
ATOM 1568 O O . LEU A 1 194 ? -19.017 0.722 17.777 1.00 97.69 194 LEU A O 1
ATOM 1572 N N . LYS A 1 195 ? -17.937 -0.287 19.472 1.00 96.50 195 LYS A N 1
ATOM 1573 C CA . LYS A 1 195 ? -19.135 -0.869 20.106 1.00 96.50 195 LYS A CA 1
ATOM 1574 C C . LYS A 1 195 ? -20.109 0.182 20.635 1.00 96.50 195 LYS A C 1
ATOM 1576 O O . LYS A 1 195 ? -21.305 -0.074 20.673 1.00 96.50 195 LYS A O 1
ATOM 1581 N N . ASN A 1 196 ? -19.590 1.332 21.061 1.00 97.44 196 ASN A N 1
ATOM 1582 C CA . ASN A 1 196 ? -20.377 2.431 21.616 1.00 97.44 196 ASN A CA 1
ATOM 1583 C C . ASN A 1 196 ? -20.810 3.461 20.556 1.00 97.44 196 ASN A C 1
ATOM 1585 O O . ASN A 1 196 ? -21.323 4.521 20.920 1.00 97.44 196 ASN A O 1
ATOM 1589 N N . LEU A 1 197 ? -20.599 3.191 19.261 1.00 98.06 197 LEU A N 1
ATOM 1590 C CA . LEU A 1 197 ? -21.125 4.057 18.209 1.00 98.06 197 LEU A CA 1
ATOM 1591 C C . LEU A 1 197 ? -22.663 4.068 18.220 1.00 98.06 197 LEU A C 1
ATOM 1593 O O . LEU A 1 197 ? -23.282 3.031 18.466 1.00 98.06 197 LEU A O 1
ATOM 1597 N N . PRO A 1 198 ? -23.287 5.208 17.878 1.00 98.00 198 PRO A N 1
ATOM 1598 C CA . PRO A 1 198 ? -24.715 5.265 17.590 1.00 98.00 198 PRO A CA 1
ATOM 1599 C C . PRO A 1 198 ? -25.141 4.233 16.533 1.00 98.00 198 PRO A C 1
ATOM 1601 O O . PRO A 1 198 ? -24.400 3.962 15.582 1.00 98.00 198 PRO A O 1
ATOM 1604 N N . GLU A 1 199 ? -26.348 3.676 16.679 1.00 97.88 199 GLU A N 1
ATOM 1605 C CA . GLU A 1 199 ? -26.866 2.611 15.803 1.00 97.88 199 GLU A CA 1
ATOM 1606 C C . GLU A 1 199 ? -26.885 3.010 14.321 1.00 97.88 199 GLU A C 1
ATOM 1608 O O . GLU A 1 199 ? -26.576 2.193 13.453 1.00 97.88 199 GLU A O 1
ATOM 1613 N N . ASP A 1 200 ? -27.203 4.271 14.018 1.00 98.00 200 ASP A N 1
ATOM 1614 C CA . ASP A 1 200 ? -27.199 4.816 12.660 1.00 98.00 200 ASP A CA 1
ATOM 1615 C C . ASP A 1 200 ? -25.791 4.806 12.052 1.00 98.00 200 ASP A C 1
ATOM 1617 O O . ASP A 1 200 ? -25.620 4.385 10.908 1.00 98.00 200 ASP A O 1
ATOM 1621 N N . LYS A 1 201 ? -24.764 5.169 12.830 1.00 98.00 201 LYS A N 1
ATOM 1622 C CA . LYS A 1 201 ? -23.363 5.157 12.382 1.00 98.00 201 LYS A CA 1
ATOM 1623 C C . LYS A 1 201 ? -22.807 3.755 12.224 1.00 98.00 201 LYS A C 1
ATOM 1625 O O . LYS A 1 201 ? -22.082 3.493 11.264 1.00 98.00 201 LYS A O 1
ATOM 1630 N N . LEU A 1 202 ? -23.181 2.837 13.109 1.00 97.38 202 LEU A N 1
ATOM 1631 C CA . LEU A 1 202 ? -22.826 1.433 12.939 1.00 97.38 202 LEU A CA 1
ATOM 1632 C C . LEU A 1 202 ? -23.490 0.849 11.683 1.00 97.38 202 LEU A C 1
ATOM 1634 O O . LEU A 1 202 ? -22.824 0.180 10.896 1.00 97.38 202 LEU A O 1
ATOM 1638 N N . LYS A 1 203 ? -24.771 1.160 11.447 1.00 97.88 203 LYS A N 1
ATOM 1639 C CA . LYS A 1 203 ? -25.485 0.757 10.229 1.00 97.88 203 LYS A CA 1
ATOM 1640 C C . LYS A 1 203 ? -24.824 1.321 8.973 1.00 97.88 203 LYS A C 1
ATOM 1642 O O . LYS A 1 203 ? -24.680 0.584 8.003 1.00 97.88 203 LYS A O 1
ATOM 1647 N N . GLU A 1 204 ? -24.390 2.583 8.986 1.00 97.81 204 GLU A N 1
ATOM 1648 C CA . GLU A 1 204 ? -23.634 3.171 7.872 1.00 97.81 204 GLU A CA 1
ATOM 1649 C C . GLU A 1 204 ? -22.372 2.359 7.550 1.00 97.81 204 GLU A C 1
ATOM 1651 O O . GLU A 1 204 ? -22.140 2.087 6.379 1.00 97.81 204 GLU A O 1
ATOM 1656 N N . LEU A 1 205 ? -21.587 1.950 8.558 1.00 98.00 205 LEU A N 1
ATOM 1657 C CA . LEU A 1 205 ? -20.372 1.138 8.365 1.00 98.00 205 LEU A CA 1
ATOM 1658 C C . LEU A 1 205 ? -20.666 -0.273 7.835 1.00 98.00 205 LEU A C 1
ATOM 1660 O O . LEU A 1 205 ? -19.845 -0.840 7.119 1.00 98.00 205 LEU A O 1
ATOM 1664 N N . VAL A 1 206 ? -21.804 -0.860 8.211 1.00 97.88 206 VAL A N 1
ATOM 1665 C CA . VAL A 1 206 ? -22.238 -2.167 7.691 1.00 97.88 206 VAL A CA 1
ATOM 1666 C C . VAL A 1 206 ? -22.633 -2.047 6.224 1.00 97.88 206 VAL A C 1
ATOM 1668 O O . VAL A 1 206 ? -22.178 -2.832 5.404 1.00 97.88 206 VAL A O 1
ATOM 1671 N N . MET A 1 207 ? -23.460 -1.055 5.886 1.00 97.94 207 MET A N 1
ATOM 1672 C CA . MET A 1 207 ? -23.990 -0.887 4.529 1.00 97.94 207 MET A CA 1
ATOM 1673 C C . MET A 1 207 ? -22.923 -0.483 3.503 1.00 97.94 207 MET A C 1
ATOM 1675 O O . MET A 1 207 ? -23.147 -0.657 2.309 1.00 97.94 207 MET A O 1
ATOM 1679 N N . SER A 1 208 ? -21.798 0.079 3.951 1.00 96.31 208 SER A N 1
ATOM 1680 C CA . SER A 1 208 ? -20.652 0.440 3.111 1.00 96.31 208 SER A CA 1
ATOM 1681 C C . SER A 1 208 ? -19.534 -0.611 3.098 1.00 96.31 208 SER A C 1
ATOM 1683 O O . SER A 1 208 ? -18.468 -0.331 2.555 1.00 96.31 208 SER A O 1
ATOM 1685 N N . ASP A 1 209 ? -19.728 -1.770 3.741 1.00 96.69 209 ASP A N 1
ATOM 1686 C CA . ASP A 1 209 ? -18.711 -2.814 3.970 1.00 96.69 209 ASP A CA 1
ATOM 1687 C C . ASP A 1 209 ? -17.462 -2.357 4.763 1.00 96.69 209 ASP A C 1
ATOM 1689 O O . ASP A 1 209 ? -16.529 -3.128 5.007 1.00 96.69 209 ASP A O 1
ATOM 1693 N N . GLU A 1 210 ? -17.445 -1.121 5.264 1.00 98.00 210 GLU A N 1
ATOM 1694 C CA . GLU A 1 210 ? -16.325 -0.547 6.016 1.00 98.00 210 GLU A CA 1
ATOM 1695 C C . GLU A 1 210 ? -16.130 -1.211 7.385 1.00 98.00 210 GLU A C 1
ATOM 1697 O O . GLU A 1 210 ? -15.009 -1.267 7.899 1.00 98.00 210 GLU A O 1
ATOM 1702 N N . LEU A 1 211 ? -17.196 -1.771 7.970 1.00 98.12 211 LEU A N 1
ATOM 1703 C CA . LEU A 1 211 ? -17.084 -2.557 9.198 1.00 98.12 211 LEU A CA 1
ATOM 1704 C C . LEU A 1 211 ? -16.191 -3.791 8.993 1.00 98.12 211 LEU A C 1
ATOM 1706 O O . LEU A 1 211 ? -15.391 -4.122 9.870 1.00 98.12 211 LEU A O 1
ATOM 1710 N N . ALA A 1 212 ? -16.270 -4.444 7.829 1.00 98.06 212 ALA A N 1
ATOM 1711 C CA . ALA A 1 212 ? -15.420 -5.590 7.518 1.00 98.06 212 ALA A CA 1
ATOM 1712 C C . ALA A 1 212 ? -13.939 -5.182 7.447 1.00 98.06 212 ALA A C 1
ATOM 1714 O O . ALA A 1 212 ? -13.085 -5.881 7.996 1.00 98.06 212 ALA A O 1
ATOM 1715 N N . LEU A 1 213 ? -13.637 -4.016 6.862 1.00 98.44 213 LEU A N 1
ATOM 1716 C CA . LEU A 1 213 ? -12.279 -3.458 6.813 1.00 98.44 213 LEU A CA 1
ATOM 1717 C C . LEU A 1 213 ? -11.718 -3.197 8.217 1.00 98.44 213 LEU A C 1
ATOM 1719 O O . LEU A 1 213 ? -10.561 -3.516 8.496 1.00 98.44 213 LEU A O 1
ATOM 1723 N N . ILE A 1 214 ? -12.547 -2.673 9.126 1.00 98.50 214 ILE A N 1
ATOM 1724 C CA . ILE A 1 214 ? -12.167 -2.466 10.530 1.00 98.50 214 ILE A CA 1
ATOM 1725 C C . ILE A 1 214 ? -11.795 -3.796 11.200 1.00 98.50 214 ILE A C 1
ATOM 1727 O O . ILE A 1 214 ? -10.772 -3.881 11.884 1.00 98.50 214 ILE A O 1
ATOM 1731 N N . TYR A 1 215 ? -12.580 -4.854 10.989 1.00 98.06 215 TYR A N 1
ATOM 1732 C CA . TYR A 1 215 ? -12.259 -6.171 11.545 1.00 98.06 215 TYR A CA 1
ATOM 1733 C C . TYR A 1 215 ? -11.032 -6.818 10.891 1.00 98.06 215 TYR A C 1
ATOM 1735 O O . TYR A 1 215 ? -10.272 -7.488 11.588 1.00 98.06 215 TYR A O 1
ATOM 1743 N N . MET A 1 216 ? -10.777 -6.590 9.597 1.00 98.12 216 MET A N 1
ATOM 1744 C CA . MET A 1 216 ? -9.532 -7.023 8.945 1.00 98.12 216 MET A CA 1
ATOM 1745 C C . MET A 1 216 ? -8.313 -6.347 9.575 1.00 98.12 216 MET A C 1
ATOM 1747 O O . MET A 1 216 ? -7.344 -7.034 9.892 1.00 98.12 216 MET A O 1
ATOM 1751 N N . HIS A 1 217 ? -8.390 -5.037 9.841 1.00 97.31 217 HIS A N 1
ATOM 1752 C CA . HIS A 1 217 ? -7.378 -4.319 10.623 1.00 97.31 217 HIS A CA 1
ATOM 1753 C C . HIS A 1 217 ? -7.173 -4.972 11.997 1.00 97.31 217 HIS A C 1
ATOM 1755 O O . HIS A 1 217 ? -6.052 -5.348 12.325 1.00 97.31 217 HIS A O 1
ATOM 1761 N N . ILE A 1 218 ? -8.241 -5.192 12.773 1.00 95.38 218 ILE A N 1
ATOM 1762 C CA . ILE A 1 218 ? -8.149 -5.801 14.115 1.00 95.38 218 ILE A CA 1
ATOM 1763 C C . ILE A 1 218 ? -7.505 -7.194 14.062 1.00 95.38 218 ILE A C 1
ATOM 1765 O O . ILE A 1 218 ? -6.606 -7.486 14.851 1.00 95.38 218 ILE A O 1
ATOM 1769 N N . ASN A 1 219 ? -7.928 -8.041 13.124 1.00 95.25 219 ASN A N 1
ATOM 1770 C CA . ASN A 1 219 ? -7.390 -9.393 12.970 1.00 95.25 219 ASN A CA 1
ATOM 1771 C C . ASN A 1 219 ? -5.917 -9.376 12.549 1.00 95.25 219 ASN A C 1
ATOM 1773 O O . ASN A 1 219 ? -5.131 -10.188 13.034 1.00 95.25 219 ASN A O 1
ATOM 1777 N N . SER A 1 220 ? -5.524 -8.414 11.709 1.00 95.88 220 SER A N 1
ATOM 1778 C CA . SER A 1 220 ? -4.136 -8.243 11.271 1.00 95.88 220 SER A CA 1
ATOM 1779 C C . SER A 1 220 ? -3.169 -7.996 12.437 1.00 95.88 220 SER A C 1
ATOM 1781 O O . SER A 1 220 ? -1.994 -8.347 12.355 1.00 95.88 220 SER A O 1
ATOM 1783 N N . LEU A 1 221 ? -3.655 -7.461 13.567 1.00 91.56 221 LEU A N 1
ATOM 1784 C CA . LEU A 1 221 ? -2.827 -7.195 14.748 1.00 91.56 221 LEU A CA 1
ATOM 1785 C C . LEU A 1 221 ? -2.256 -8.476 15.373 1.00 91.56 221 LEU A C 1
ATOM 1787 O O . LEU A 1 221 ? -1.262 -8.411 16.097 1.00 91.56 221 LEU A O 1
ATOM 1791 N N . LEU A 1 222 ? -2.826 -9.648 15.070 1.00 89.94 222 LEU A N 1
ATOM 1792 C CA . LEU A 1 222 ? -2.239 -10.936 15.449 1.00 89.94 222 LEU A CA 1
ATOM 1793 C C . LEU A 1 222 ? -0.863 -11.146 14.797 1.00 89.94 222 LEU A C 1
ATOM 1795 O O . LEU A 1 222 ? 0.033 -11.687 15.444 1.00 89.94 222 LEU A O 1
ATOM 1799 N N . ASN A 1 223 ? -0.654 -10.626 13.583 1.00 88.88 223 ASN A N 1
ATOM 1800 C CA . ASN A 1 223 ? 0.617 -10.725 12.858 1.00 88.88 223 ASN A CA 1
ATOM 1801 C C . ASN A 1 223 ? 1.709 -9.833 13.466 1.00 88.88 223 ASN A C 1
ATOM 1803 O O . ASN A 1 223 ? 2.895 -10.097 13.284 1.00 88.88 223 ASN A O 1
ATOM 1807 N N . ILE A 1 224 ? 1.341 -8.809 14.250 1.00 80.19 224 ILE A N 1
ATOM 1808 C CA . ILE A 1 224 ? 2.325 -7.986 14.970 1.00 80.19 224 ILE A CA 1
ATOM 1809 C C . ILE A 1 224 ? 3.076 -8.850 15.985 1.00 80.19 224 ILE A C 1
ATOM 1811 O O . ILE A 1 224 ? 4.288 -8.724 16.113 1.00 80.19 224 ILE A O 1
ATOM 1815 N N . LYS A 1 225 ? 2.403 -9.791 16.662 1.00 67.62 225 LYS A N 1
ATOM 1816 C CA . LYS A 1 225 ? 3.085 -10.724 17.574 1.00 67.62 225 LYS A CA 1
ATOM 1817 C C . LYS A 1 225 ? 4.085 -11.615 16.842 1.00 67.62 225 LYS A C 1
ATOM 1819 O O . LYS A 1 225 ? 5.149 -11.875 17.390 1.00 67.62 225 LYS A O 1
ATOM 1824 N N . GLU A 1 226 ? 3.784 -12.039 15.618 1.00 65.19 226 GLU A N 1
ATOM 1825 C CA . GLU A 1 226 ? 4.719 -12.826 14.806 1.00 65.19 226 GLU A CA 1
ATOM 1826 C C . GLU A 1 226 ? 5.958 -12.011 14.425 1.00 65.19 226 GLU A C 1
ATOM 1828 O O . GLU A 1 226 ? 7.072 -12.476 14.658 1.00 65.19 226 GLU A O 1
ATOM 1833 N N . ILE A 1 227 ? 5.792 -10.756 13.984 1.00 63.25 227 ILE A N 1
ATOM 1834 C CA . ILE A 1 227 ? 6.910 -9.817 13.757 1.00 63.25 227 ILE A CA 1
ATOM 1835 C C . ILE A 1 227 ? 7.811 -9.719 15.003 1.00 63.25 227 ILE A C 1
ATOM 1837 O O . ILE A 1 227 ? 9.037 -9.733 14.896 1.00 63.25 227 ILE A O 1
ATOM 1841 N N . LEU A 1 228 ? 7.210 -9.681 16.193 1.00 61.84 228 LEU A N 1
ATOM 1842 C CA . LEU A 1 228 ? 7.927 -9.619 17.470 1.00 61.84 228 LEU A CA 1
ATOM 1843 C C . LEU A 1 228 ? 8.591 -10.952 17.860 1.00 61.84 228 LEU A C 1
ATOM 1845 O O . LEU A 1 228 ? 9.661 -10.956 18.474 1.00 61.84 228 LEU A O 1
ATOM 1849 N N . ASN A 1 229 ? 7.984 -12.081 17.490 1.00 54.91 229 ASN A N 1
ATOM 1850 C CA . ASN A 1 229 ? 8.453 -13.432 17.803 1.00 54.91 229 ASN A CA 1
ATOM 1851 C C . ASN A 1 229 ? 9.542 -13.943 16.846 1.00 54.91 229 ASN A C 1
ATOM 1853 O O . ASN A 1 229 ? 10.302 -14.835 17.232 1.00 54.91 229 ASN A O 1
ATOM 1857 N N . LEU A 1 230 ? 9.677 -13.389 15.633 1.00 53.25 230 LEU A N 1
ATOM 1858 C CA . LEU A 1 230 ? 10.673 -13.822 14.635 1.00 53.25 230 LEU A CA 1
ATOM 1859 C C . LEU A 1 230 ? 12.134 -13.698 15.122 1.00 53.25 230 LEU A C 1
ATOM 1861 O O . LEU A 1 230 ? 13.013 -14.407 14.631 1.00 53.25 230 LEU A O 1
ATOM 1865 N N . ARG A 1 231 ? 12.403 -12.924 16.184 1.00 45.41 231 ARG A N 1
ATOM 1866 C CA . ARG A 1 231 ? 13.713 -12.914 16.862 1.00 45.41 231 ARG A CA 1
ATOM 1867 C C . ARG A 1 231 ? 13.970 -14.142 17.747 1.00 45.41 231 ARG A C 1
ATOM 1869 O O . ARG A 1 231 ? 15.125 -14.502 17.960 1.00 45.41 231 ARG A O 1
ATOM 1876 N N . GLY A 1 232 ? 12.927 -14.808 18.245 1.00 38.72 232 GLY A N 1
ATOM 1877 C CA . GLY A 1 232 ? 13.059 -16.005 19.083 1.00 38.72 232 GLY A CA 1
ATOM 1878 C C . GLY A 1 232 ? 13.662 -17.199 18.339 1.00 38.72 232 GLY A C 1
ATOM 1879 O O . GLY A 1 232 ? 14.307 -18.042 18.955 1.00 38.72 232 GLY A O 1
ATOM 1880 N N . ARG A 1 233 ? 13.509 -17.249 17.008 1.00 38.44 233 ARG A N 1
ATOM 1881 C CA . ARG A 1 233 ? 14.073 -18.317 16.166 1.00 38.44 233 ARG A CA 1
ATOM 1882 C C . ARG A 1 233 ? 15.460 -17.983 15.613 1.00 38.44 233 ARG A C 1
ATOM 1884 O O . ARG A 1 233 ? 16.272 -18.885 15.444 1.00 38.44 233 ARG A O 1
ATOM 1891 N N . SER A 1 234 ? 15.783 -16.706 15.398 1.00 38.34 234 SER A N 1
ATOM 1892 C CA . SER A 1 234 ? 17.010 -16.318 14.682 1.00 38.34 234 SER A CA 1
ATOM 1893 C C . SER A 1 234 ? 18.300 -16.282 15.528 1.00 38.34 234 SER A C 1
ATOM 1895 O O . SER A 1 234 ? 19.333 -15.853 15.022 1.00 38.34 234 SER A O 1
ATOM 1897 N N . ILE A 1 235 ? 18.278 -16.737 16.793 1.00 35.09 235 ILE A N 1
ATOM 1898 C CA . ILE A 1 235 ? 19.469 -16.799 17.676 1.00 35.09 235 ILE A CA 1
ATOM 1899 C C . ILE A 1 235 ? 19.922 -18.247 17.987 1.00 35.09 235 ILE A C 1
ATOM 1901 O O . ILE A 1 235 ? 21.026 -18.440 18.488 1.00 35.09 235 ILE A O 1
ATOM 1905 N N . SER A 1 236 ? 19.176 -19.304 17.629 1.00 33.88 236 SER A N 1
ATOM 1906 C CA . SER A 1 236 ? 19.578 -20.687 17.982 1.00 33.88 236 SER A CA 1
ATOM 1907 C C . SER A 1 236 ? 20.484 -21.403 16.963 1.00 33.88 236 SER A C 1
ATOM 1909 O O . SER A 1 236 ? 20.641 -22.619 17.042 1.00 33.88 236 SER A O 1
ATOM 1911 N N . GLY A 1 237 ? 21.086 -20.693 16.006 1.00 35.12 237 GLY A N 1
ATOM 1912 C CA . GLY A 1 237 ? 21.784 -21.304 14.868 1.00 35.12 237 GLY A CA 1
ATOM 1913 C C . GLY A 1 237 ? 23.171 -20.736 14.590 1.00 35.12 237 GLY A C 1
ATOM 1914 O O . GLY A 1 237 ? 23.406 -20.249 13.493 1.00 35.12 237 GLY A O 1
ATOM 1915 N N . LYS A 1 238 ? 24.085 -20.773 15.568 1.00 28.55 238 LYS A N 1
ATOM 1916 C CA . LYS A 1 238 ? 25.547 -20.742 15.342 1.00 28.55 238 LYS A CA 1
ATOM 1917 C C . LYS A 1 238 ? 26.275 -21.207 16.611 1.00 28.55 238 LYS A C 1
ATOM 1919 O O . LYS A 1 238 ? 26.821 -20.408 17.364 1.00 28.55 238 LYS A O 1
ATOM 1924 N N . GLN A 1 239 ? 26.303 -22.521 16.854 1.00 29.31 239 GLN A N 1
ATOM 1925 C CA . GLN A 1 239 ? 27.423 -23.091 17.605 1.00 29.31 239 GLN A CA 1
ATOM 1926 C C . GLN A 1 239 ? 28.624 -23.152 16.662 1.00 29.31 239 GLN A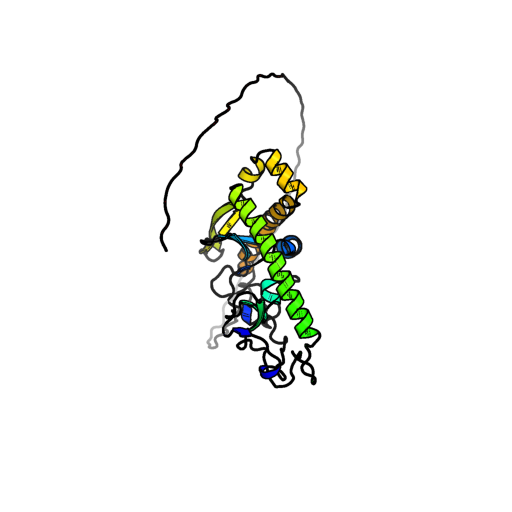 C 1
ATOM 1928 O O . GLN A 1 239 ? 28.776 -24.081 15.874 1.00 29.31 239 GLN A O 1
ATOM 1933 N N . VAL A 1 240 ? 29.470 -22.128 16.732 1.00 30.31 240 VAL A N 1
ATOM 1934 C CA . VAL A 1 240 ? 30.843 -22.213 16.238 1.00 30.31 240 VAL A CA 1
ATOM 1935 C C . VAL A 1 240 ? 31.616 -23.036 17.265 1.00 30.31 240 VAL A C 1
ATOM 1937 O O . VAL A 1 240 ? 31.893 -22.567 18.369 1.00 30.31 240 VAL A O 1
ATOM 1940 N N . SER A 1 241 ? 31.928 -24.285 16.924 1.00 28.89 241 SER A N 1
ATOM 1941 C CA . SER A 1 241 ? 32.825 -25.128 17.709 1.00 28.89 241 SER A CA 1
ATOM 1942 C C . SER A 1 241 ? 34.255 -24.595 17.589 1.00 28.89 241 SER A C 1
ATOM 1944 O O . SER A 1 241 ? 34.959 -24.881 16.620 1.00 28.89 241 SER A O 1
ATOM 1946 N N . SER A 1 242 ? 34.703 -23.824 18.576 1.00 28.50 242 SER A N 1
ATOM 1947 C CA . SER A 1 242 ? 36.117 -23.510 18.757 1.00 28.50 242 SER A CA 1
ATOM 1948 C C . SER A 1 242 ? 36.815 -24.700 19.428 1.00 28.50 242 SER A C 1
ATOM 1950 O O . SER A 1 242 ? 36.733 -24.905 20.637 1.00 28.50 242 SER A O 1
ATOM 1952 N N . ARG A 1 243 ? 37.527 -25.518 18.646 1.00 28.89 243 ARG A N 1
ATOM 1953 C CA . ARG A 1 243 ? 38.577 -26.393 19.190 1.00 28.89 243 ARG A CA 1
ATOM 1954 C C . ARG A 1 243 ? 39.886 -25.612 19.169 1.00 28.89 243 ARG A C 1
ATOM 1956 O O . ARG A 1 243 ? 40.496 -25.455 18.119 1.00 28.89 243 ARG A O 1
ATOM 1963 N N . LYS A 1 244 ? 40.293 -25.111 20.339 1.00 31.72 244 LYS A N 1
ATOM 1964 C CA . LYS A 1 244 ? 41.681 -24.719 20.594 1.00 31.72 244 LYS A CA 1
ATOM 1965 C C . LYS A 1 244 ? 42.527 -25.974 20.780 1.00 31.72 244 LYS A C 1
ATOM 1967 O O . LYS A 1 244 ? 42.172 -26.874 21.539 1.00 31.72 244 LYS A O 1
ATOM 1972 N N . GLU A 1 245 ? 43.635 -25.982 20.064 1.00 28.73 245 GLU A N 1
ATOM 1973 C CA . GLU A 1 245 ? 44.750 -26.910 20.166 1.00 28.73 245 GLU A CA 1
ATOM 1974 C C . GLU A 1 245 ? 45.666 -26.559 21.360 1.00 28.73 245 GLU A C 1
ATOM 1976 O O . GLU A 1 245 ? 45.661 -25.424 21.835 1.00 28.73 245 GLU A O 1
ATOM 1981 N N . ASN A 1 246 ? 46.487 -27.543 21.755 1.00 28.69 246 ASN A N 1
ATOM 1982 C CA . ASN A 1 246 ? 47.533 -27.605 22.801 1.00 28.69 246 ASN A CA 1
ATOM 1983 C C . ASN A 1 246 ? 47.097 -27.981 24.234 1.00 28.69 246 ASN A C 1
ATOM 1985 O O . ASN A 1 246 ? 46.498 -27.189 24.948 1.00 28.69 246 ASN A O 1
ATOM 1989 N N . SER A 1 247 ? 47.223 -29.260 24.643 1.00 28.95 247 SER A N 1
ATOM 1990 C CA . SER A 1 247 ? 48.434 -30.028 25.066 1.00 28.95 247 SER A CA 1
ATOM 1991 C C . SER A 1 247 ? 48.877 -29.634 26.498 1.00 28.95 247 SER A C 1
ATOM 1993 O O . SER A 1 247 ? 49.034 -28.462 26.787 1.00 28.95 247 SER A O 1
ATOM 1995 N N . LYS A 1 248 ? 49.027 -30.499 27.518 1.00 31.08 248 LYS A N 1
ATOM 1996 C CA . LYS A 1 248 ? 49.668 -31.822 27.639 1.00 31.08 248 LYS A CA 1
ATOM 1997 C C . LYS A 1 248 ? 49.194 -32.573 28.911 1.00 31.08 248 LYS A C 1
ATOM 1999 O O . LYS A 1 248 ? 48.946 -31.959 29.939 1.00 31.08 248 LYS A O 1
ATOM 2004 N N . LYS A 1 249 ? 49.235 -33.914 28.832 1.00 28.33 249 LYS A N 1
ATOM 2005 C CA . LYS A 1 249 ? 49.582 -34.923 29.869 1.00 28.33 249 LYS A CA 1
ATOM 2006 C C . LYS A 1 249 ? 49.005 -34.788 31.299 1.00 28.33 249 LYS A C 1
ATOM 2008 O O . LYS A 1 249 ? 49.556 -34.061 32.116 1.00 28.33 249 LYS A O 1
ATOM 2013 N N . LYS A 1 250 ? 48.149 -35.747 31.685 1.00 28.22 250 LYS A N 1
ATOM 2014 C CA . LYS A 1 250 ? 48.501 -36.785 32.686 1.00 28.22 250 LYS A CA 1
ATOM 2015 C C . LYS A 1 250 ? 47.451 -37.900 32.753 1.00 28.22 250 LYS A C 1
ATOM 2017 O O . LYS A 1 250 ? 46.264 -37.665 32.933 1.00 28.22 250 LYS A O 1
ATOM 2022 N N . VAL A 1 251 ? 47.949 -39.121 32.595 1.00 28.48 251 VAL A N 1
ATOM 2023 C CA . VAL A 1 251 ? 47.266 -40.404 32.773 1.00 28.48 251 VAL A CA 1
ATOM 2024 C C . VAL A 1 251 ? 47.249 -40.771 34.267 1.00 28.48 251 VAL A C 1
ATOM 2026 O O . VAL A 1 251 ? 48.172 -40.409 34.993 1.00 28.48 251 VAL A O 1
ATOM 2029 N N . ALA A 1 252 ? 46.241 -41.567 34.650 1.00 29.03 252 ALA A N 1
ATOM 2030 C CA . ALA A 1 252 ? 46.124 -42.436 35.836 1.00 29.03 252 ALA A CA 1
ATOM 2031 C C . ALA A 1 252 ? 45.398 -41.903 37.091 1.00 29.03 252 ALA A C 1
ATOM 2033 O O . ALA A 1 252 ? 45.981 -41.207 37.917 1.00 29.03 252 ALA A O 1
ATOM 2034 N N . LYS A 1 253 ? 44.161 -42.396 37.292 1.00 29.95 253 LYS A N 1
ATOM 2035 C CA . LYS A 1 253 ? 43.647 -43.167 38.464 1.00 29.95 253 LYS A CA 1
ATOM 2036 C C . LYS A 1 253 ? 42.106 -43.166 38.404 1.00 29.95 253 LYS A C 1
ATOM 2038 O O . LYS A 1 253 ? 41.489 -42.123 38.514 1.00 29.95 253 LYS A O 1
ATOM 2043 N N . LYS A 1 254 ? 41.459 -44.239 37.935 1.00 25.86 254 LYS A N 1
ATOM 2044 C CA . LYS A 1 254 ? 40.991 -45.441 38.666 1.00 25.86 254 LYS A CA 1
ATOM 2045 C C . LYS A 1 254 ? 39.943 -45.147 39.762 1.00 25.86 254 LYS A C 1
ATOM 2047 O O . LYS A 1 254 ? 40.290 -44.558 40.776 1.00 25.86 254 LYS A O 1
ATOM 2052 N N . LYS A 1 255 ? 38.769 -45.779 39.572 1.00 27.27 255 LYS A N 1
ATOM 2053 C CA . LYS A 1 255 ? 37.820 -46.381 40.544 1.00 27.27 255 LYS A CA 1
ATOM 2054 C C . LYS A 1 255 ? 36.447 -45.707 40.773 1.00 27.27 255 LYS A C 1
ATOM 2056 O O . LYS A 1 255 ? 36.380 -44.607 41.294 1.00 27.27 255 LYS A O 1
ATOM 2061 N N . THR A 1 256 ? 35.415 -46.546 40.531 1.00 25.25 256 THR A N 1
ATOM 2062 C CA . THR A 1 256 ? 34.180 -46.805 41.334 1.00 25.25 256 THR A CA 1
ATOM 2063 C C . THR A 1 256 ? 33.147 -45.676 41.434 1.00 25.25 256 THR A C 1
ATOM 2065 O O . THR A 1 256 ? 33.527 -44.535 41.597 1.00 25.25 256 THR A O 1
ATOM 2068 N N . ASN A 1 257 ? 31.823 -45.857 41.383 1.00 27.42 257 ASN A N 1
ATOM 2069 C CA . ASN A 1 257 ? 30.872 -46.971 41.554 1.00 27.42 257 ASN A CA 1
ATOM 2070 C C . ASN A 1 257 ? 29.589 -46.596 40.752 1.00 27.42 257 ASN A C 1
ATOM 2072 O O . ASN A 1 257 ? 29.344 -45.415 40.533 1.00 27.42 257 ASN A O 1
ATOM 2076 N N . LYS A 1 258 ? 28.816 -47.529 40.162 1.00 26.36 258 LYS A N 1
ATOM 2077 C CA . LYS A 1 258 ? 27.545 -48.091 40.710 1.00 26.36 258 LYS A CA 1
ATOM 2078 C C . LYS A 1 258 ? 26.762 -47.070 41.576 1.00 26.36 258 LYS A C 1
ATOM 2080 O O . LYS A 1 258 ? 27.319 -46.505 42.500 1.00 26.36 258 LYS A O 1
ATOM 2085 N N . THR A 1 259 ? 25.472 -46.785 41.386 1.00 26.09 259 THR A N 1
ATOM 2086 C CA . THR A 1 259 ? 24.333 -47.717 41.316 1.00 26.09 259 THR A CA 1
ATOM 2087 C C . THR A 1 259 ? 23.037 -46.926 41.034 1.00 26.09 259 THR A C 1
ATOM 2089 O O . THR A 1 259 ? 22.934 -45.784 41.461 1.00 26.09 259 THR A O 1
ATOM 2092 N N . SER A 1 260 ? 22.081 -47.564 40.338 1.00 26.69 260 SER A N 1
ATOM 2093 C CA . SER A 1 260 ? 20.613 -47.622 40.572 1.00 26.69 260 SER A CA 1
ATOM 2094 C C . SER A 1 260 ? 19.906 -46.472 41.332 1.00 26.69 260 SER A C 1
ATOM 2096 O O . SER A 1 260 ? 20.348 -46.061 42.391 1.00 26.69 260 SER A O 1
ATOM 2098 N N . SER A 1 261 ? 18.685 -46.045 41.011 1.00 28.78 261 SER A N 1
ATOM 2099 C CA . SER A 1 261 ? 17.519 -46.881 40.727 1.00 28.78 261 SER A CA 1
ATOM 2100 C C . SER A 1 261 ? 16.336 -46.028 40.255 1.00 28.78 261 SER A C 1
ATOM 2102 O O . SER A 1 261 ? 16.125 -44.909 40.716 1.00 28.78 261 SER A O 1
ATOM 2104 N N . SER A 1 262 ? 15.531 -46.612 39.374 1.00 27.44 262 SER A N 1
ATOM 2105 C CA . SER A 1 262 ? 14.140 -46.243 39.131 1.00 27.44 262 SER A CA 1
ATOM 2106 C C . SER A 1 262 ? 13.233 -47.181 39.935 1.00 27.44 262 SER A C 1
ATOM 2108 O O . SER A 1 262 ? 13.453 -48.391 39.923 1.00 27.44 262 SER A O 1
ATOM 2110 N N . LYS A 1 263 ? 12.184 -46.648 40.570 1.00 29.48 263 LYS A N 1
ATOM 2111 C CA . LYS A 1 263 ? 10.891 -47.311 40.861 1.00 29.48 263 LYS A CA 1
ATOM 2112 C C . LYS A 1 263 ? 9.927 -46.212 41.347 1.00 29.48 263 LYS A C 1
ATOM 2114 O O . LYS A 1 263 ? 10.287 -45.480 42.253 1.00 29.48 263 LYS A O 1
ATOM 2119 N N . LYS A 1 264 ? 8.846 -45.881 40.630 1.00 27.20 264 LYS A N 1
ATOM 2120 C CA . LYS A 1 264 ? 7.564 -46.598 40.412 1.00 27.20 264 LYS A CA 1
ATOM 2121 C C . LYS A 1 264 ? 6.559 -46.291 41.537 1.00 27.20 264 LYS A C 1
ATOM 2123 O O . LYS A 1 264 ? 6.962 -46.234 42.688 1.00 27.20 264 LYS A O 1
ATOM 2128 N N . VAL A 1 265 ? 5.268 -46.295 41.153 1.00 28.23 265 VAL A N 1
ATOM 2129 C CA . VAL A 1 265 ? 4.041 -46.515 41.968 1.00 28.23 265 VAL A CA 1
ATOM 2130 C C . VAL A 1 265 ? 3.363 -45.228 42.477 1.00 28.23 265 VAL A C 1
ATOM 2132 O O . VAL A 1 265 ? 4.051 -44.365 42.989 1.00 28.23 265 VAL A O 1
ATOM 2135 N N . THR A 1 266 ? 2.037 -45.002 42.469 1.00 26.42 266 THR A N 1
ATOM 2136 C CA . THR A 1 266 ? 0.811 -45.449 41.746 1.00 26.42 266 THR A CA 1
ATOM 2137 C C . THR A 1 266 ? -0.382 -44.670 42.353 1.00 26.42 266 THR A C 1
ATOM 2139 O O . THR A 1 266 ? -0.331 -44.438 43.553 1.00 26.42 266 THR A O 1
ATOM 2142 N N . LYS A 1 267 ? -1.504 -44.527 41.603 1.00 28.09 267 LYS A N 1
ATOM 2143 C CA . LYS A 1 267 ? -2.933 -44.519 42.069 1.00 28.09 267 LYS A CA 1
ATOM 2144 C C . LYS A 1 267 ? -3.361 -43.340 42.983 1.00 28.09 267 LYS A C 1
ATOM 2146 O O . LYS A 1 267 ? -2.548 -42.799 43.699 1.00 28.09 267 LYS A O 1
ATOM 2151 N N . LYS A 1 268 ? -4.609 -42.856 43.073 1.00 29.30 268 LYS A N 1
ATOM 2152 C CA . LYS A 1 268 ? -6.000 -43.288 42.774 1.00 29.30 268 LYS A CA 1
ATOM 2153 C C . LYS A 1 268 ? -6.857 -41.987 42.864 1.00 29.30 268 LYS A C 1
ATOM 2155 O O . LYS A 1 268 ? -6.546 -41.146 43.691 1.00 29.30 268 LYS A O 1
ATOM 2160 N N . ALA A 1 269 ? -7.781 -41.689 41.949 1.00 28.22 269 ALA A N 1
ATOM 2161 C CA . ALA A 1 269 ? -9.241 -41.924 42.009 1.00 28.22 269 ALA A CA 1
ATOM 2162 C C . ALA A 1 269 ? -10.068 -41.194 43.109 1.00 28.22 269 ALA A C 1
ATOM 2164 O O . ALA A 1 269 ? -9.856 -41.421 44.293 1.00 28.22 269 ALA A O 1
ATOM 2165 N N . GLY A 1 270 ? -11.120 -40.477 42.670 1.00 27.75 270 GLY A N 1
ATOM 2166 C CA . GLY A 1 270 ? -12.318 -40.041 43.427 1.00 27.75 270 GLY A CA 1
ATOM 2167 C C . GLY A 1 270 ? -13.022 -38.866 42.710 1.00 27.75 270 GLY A C 1
ATOM 2168 O O . GLY A 1 270 ? -12.421 -37.810 42.602 1.00 27.75 270 GLY A O 1
ATOM 2169 N N . LYS A 1 271 ? -14.136 -39.037 41.961 1.00 28.09 271 LYS A N 1
ATOM 2170 C CA . LYS A 1 271 ? -15.574 -38.945 42.373 1.00 28.09 271 LYS A CA 1
ATOM 2171 C C . LYS A 1 271 ? -15.849 -37.744 43.313 1.00 28.09 271 LYS A C 1
ATOM 2173 O O . LYS A 1 271 ? -15.140 -37.615 44.290 1.00 28.09 271 LYS A O 1
ATOM 2178 N N . LYS A 1 272 ? -16.889 -36.901 43.191 1.00 29.55 272 LYS A N 1
ATOM 2179 C CA . LYS A 1 272 ? -18.253 -37.050 42.644 1.00 29.55 272 LYS A CA 1
ATOM 2180 C C . LYS A 1 272 ? -18.998 -35.679 42.727 1.00 29.55 272 LYS A C 1
ATOM 2182 O O . LYS A 1 272 ? -18.814 -34.966 43.701 1.00 29.55 272 LYS A O 1
ATOM 2187 N N . THR A 1 273 ? -19.908 -35.440 41.770 1.00 27.94 273 THR A N 1
ATOM 2188 C CA . THR A 1 273 ? -21.300 -34.898 41.877 1.00 27.94 273 THR A CA 1
ATOM 2189 C C . THR A 1 273 ? -21.678 -33.450 42.250 1.00 27.94 273 THR A C 1
ATOM 2191 O O . THR A 1 273 ? -21.386 -32.992 43.344 1.00 27.94 273 THR A O 1
ATOM 2194 N N . ASN A 1 274 ? -22.602 -32.946 41.398 1.00 27.88 274 ASN A N 1
ATOM 2195 C CA . ASN A 1 274 ? -23.854 -32.181 41.632 1.00 27.88 274 ASN A CA 1
ATOM 2196 C C . ASN A 1 274 ? -23.770 -30.745 42.186 1.00 27.88 274 ASN A C 1
ATOM 2198 O O . ASN A 1 274 ? -23.031 -30.483 43.115 1.00 27.88 274 ASN A O 1
ATOM 2202 N N . GLY A 1 275 ? -24.574 -29.772 41.739 1.00 28.33 275 GLY A N 1
ATOM 2203 C CA . GLY A 1 275 ? -25.669 -29.737 40.760 1.00 28.33 275 GLY A CA 1
ATOM 2204 C C . GLY A 1 275 ? -26.495 -28.438 40.908 1.00 28.33 275 GLY A C 1
ATOM 2205 O O . GLY A 1 275 ? -26.387 -27.806 41.948 1.00 28.33 275 GLY A O 1
ATOM 2206 N N . LYS A 1 276 ? -27.340 -28.137 39.895 1.00 30.61 276 LYS A N 1
ATOM 2207 C CA . LYS A 1 276 ? -28.590 -27.310 39.887 1.00 30.61 276 LYS A CA 1
ATOM 2208 C C . LYS A 1 276 ? -28.532 -25.850 40.412 1.00 30.61 276 LYS A C 1
ATOM 2210 O O . LYS A 1 276 ? -27.802 -25.548 41.330 1.00 30.61 276 LYS A O 1
ATOM 2215 N N . ALA A 1 277 ? -29.362 -24.882 40.013 1.00 29.59 277 ALA A N 1
ATOM 2216 C CA . ALA A 1 277 ? -30.319 -24.612 38.930 1.00 29.59 277 ALA A CA 1
ATOM 2217 C C . ALA A 1 277 ? -30.937 -23.214 39.221 1.00 29.59 277 ALA A C 1
ATOM 2219 O O . ALA A 1 277 ? -31.085 -22.901 40.396 1.00 29.59 277 ALA A O 1
ATOM 2220 N N . ALA A 1 278 ? -31.405 -22.494 38.177 1.00 31.66 278 ALA A N 1
ATOM 2221 C CA . ALA A 1 278 ? -32.597 -21.599 38.162 1.00 31.66 278 ALA A CA 1
ATOM 2222 C C . ALA A 1 278 ? -32.598 -20.322 39.074 1.00 31.66 278 ALA A C 1
ATOM 2224 O O . ALA A 1 278 ? -32.039 -20.332 40.152 1.00 31.66 278 ALA A O 1
ATOM 2225 N N . THR A 1 279 ? -33.212 -19.152 38.803 1.00 29.08 279 THR A N 1
ATOM 2226 C CA . THR A 1 279 ? -34.255 -18.687 37.857 1.00 29.08 279 THR A CA 1
ATOM 2227 C C . THR A 1 279 ? -34.483 -17.152 37.973 1.00 29.08 279 THR A C 1
ATOM 2229 O O . THR A 1 279 ? -34.436 -16.624 39.073 1.00 29.08 279 THR A O 1
ATOM 2232 N N . LYS A 1 280 ? -34.869 -16.51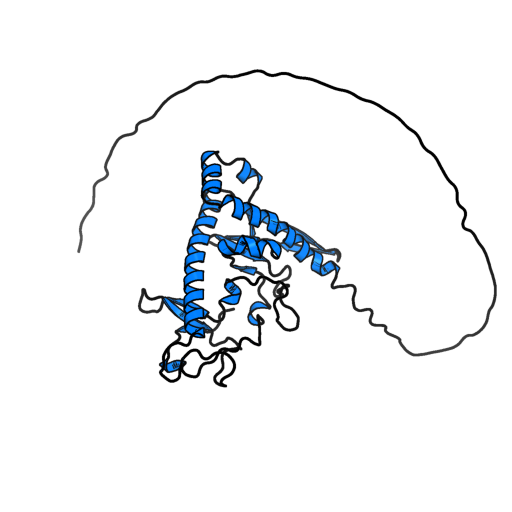3 36.846 1.00 31.11 280 LYS A N 1
ATOM 2233 C CA . LYS A 1 280 ? -35.918 -15.468 36.593 1.00 31.11 280 LYS A CA 1
ATOM 2234 C C . LYS A 1 280 ? -36.072 -14.153 37.410 1.00 31.11 280 LYS A C 1
ATOM 2236 O O . LYS A 1 280 ? -36.409 -14.198 38.585 1.00 31.11 280 LYS A O 1
ATOM 2241 N N . LYS A 1 281 ? -36.174 -13.027 36.661 1.00 29.48 281 LYS A N 1
ATOM 2242 C CA . LYS A 1 281 ? -37.290 -12.015 36.506 1.00 29.48 281 LYS A CA 1
ATOM 2243 C C . LYS A 1 281 ? -36.667 -10.663 36.059 1.00 29.48 281 LYS A C 1
ATOM 2245 O O . LYS A 1 281 ? -35.677 -10.278 36.652 1.00 29.48 281 LYS A O 1
ATOM 2250 N N . ALA A 1 282 ? -37.008 -9.936 34.982 1.00 30.39 282 ALA A N 1
ATOM 2251 C CA . ALA A 1 282 ? -38.244 -9.453 34.325 1.00 30.39 282 ALA A CA 1
ATOM 2252 C C . ALA A 1 282 ? -38.948 -8.232 34.985 1.00 30.39 282 ALA A C 1
ATOM 2254 O O . ALA A 1 282 ? -39.611 -8.403 36.001 1.00 30.39 282 ALA A O 1
ATOM 2255 N N . SER A 1 283 ? -38.862 -7.039 34.355 1.00 28.52 283 SER A N 1
ATOM 2256 C CA . SER A 1 283 ? -39.893 -5.960 34.190 1.00 28.52 283 SER A CA 1
ATOM 2257 C C . SER A 1 283 ? -39.233 -4.709 33.535 1.00 28.52 283 SER A C 1
ATOM 2259 O O . SER A 1 283 ? -38.155 -4.321 33.957 1.00 28.52 283 SER A O 1
ATOM 2261 N N . LYS A 1 284 ? -39.574 -4.261 32.307 1.00 31.03 284 LYS A N 1
ATOM 2262 C CA . LYS A 1 284 ? -40.685 -3.412 31.775 1.00 31.03 284 LYS A CA 1
ATOM 2263 C C . LYS A 1 284 ? -40.674 -1.901 32.162 1.00 31.03 284 LYS A C 1
ATOM 2265 O O . LYS A 1 284 ? -41.171 -1.589 33.227 1.00 31.03 284 LYS A O 1
ATOM 2270 N N . SER A 1 285 ? -40.202 -1.044 31.218 1.00 24.97 285 SER A N 1
ATOM 2271 C CA . SER A 1 285 ? -40.766 0.211 30.586 1.00 24.97 285 SER A CA 1
ATOM 2272 C C . SER A 1 285 ? -41.494 1.307 31.427 1.00 24.97 285 SER A C 1
ATOM 2274 O O . SER A 1 285 ? -41.833 1.004 32.561 1.00 24.97 285 SER A O 1
ATOM 2276 N N . PRO A 1 286 ? -41.897 2.517 30.911 1.00 42.78 286 PRO A N 1
ATOM 2277 C CA . PRO A 1 286 ? -41.678 3.196 29.602 1.00 42.78 286 PRO A CA 1
ATOM 2278 C C . PRO A 1 286 ? -41.460 4.763 29.602 1.00 42.78 286 PRO A C 1
ATOM 2280 O O . PRO A 1 286 ? -41.746 5.456 30.568 1.00 42.78 286 PRO A O 1
ATOM 2283 N N . ALA A 1 287 ? -41.054 5.300 28.431 1.00 29.88 287 ALA A N 1
ATOM 2284 C CA . ALA A 1 287 ? -41.452 6.542 27.696 1.00 29.88 287 ALA A CA 1
ATOM 2285 C C . ALA A 1 287 ? -41.568 7.977 28.311 1.00 29.88 287 ALA A C 1
ATOM 2287 O O . ALA A 1 287 ? -42.315 8.199 29.258 1.00 29.88 287 ALA A O 1
ATOM 2288 N N . LYS A 1 288 ? -41.027 8.989 27.579 1.00 31.67 288 LYS A N 1
ATOM 2289 C CA . LYS A 1 288 ? -41.655 10.275 27.097 1.00 31.67 288 LYS A CA 1
ATOM 2290 C C . LYS A 1 288 ? -40.593 11.184 26.410 1.00 31.67 288 LYS A C 1
ATOM 2292 O O . LYS A 1 288 ? -39.532 11.387 26.974 1.00 31.67 288 LYS A O 1
ATOM 2297 N N . LYS A 1 289 ? -40.711 11.547 25.117 1.00 28.80 289 LYS A N 1
ATOM 2298 C CA . LYS A 1 289 ? -41.354 12.740 24.479 1.00 28.80 289 LYS A CA 1
ATOM 2299 C C . LYS A 1 289 ? -40.776 14.127 24.865 1.00 28.80 289 LYS A C 1
ATOM 2301 O O . LYS A 1 289 ? -41.001 14.553 25.988 1.00 28.80 289 LYS A O 1
ATOM 2306 N N . ALA A 1 290 ? -40.217 14.868 23.887 1.00 31.11 290 ALA A N 1
ATOM 2307 C CA . ALA A 1 290 ? -40.754 16.134 23.316 1.00 31.11 290 ALA A CA 1
ATOM 2308 C C . ALA A 1 290 ? -39.695 17.178 22.855 1.00 31.11 290 ALA A C 1
ATOM 2310 O O . ALA A 1 290 ? -38.738 17.432 23.571 1.00 31.11 290 ALA A O 1
ATOM 2311 N N . ALA A 1 291 ? -39.999 17.818 21.706 1.00 31.58 291 ALA A N 1
ATOM 2312 C CA . ALA A 1 291 ? -39.712 19.201 21.246 1.00 31.58 291 ALA A CA 1
ATOM 2313 C C . ALA A 1 291 ? -38.244 19.704 21.215 1.00 31.58 291 ALA A C 1
ATOM 2315 O O . ALA A 1 291 ? -37.511 19.602 22.179 1.00 31.58 291 ALA A O 1
ATOM 2316 N N . GLY A 1 292 ? -37.709 20.313 20.152 1.00 27.41 292 GLY A N 1
ATOM 2317 C CA . GLY A 1 292 ? -38.295 21.245 19.188 1.00 27.41 292 GLY A CA 1
ATOM 2318 C C . GLY A 1 292 ? -37.694 22.640 19.418 1.00 27.41 292 GLY A C 1
ATOM 2319 O O . GLY A 1 292 ? -38.039 23.290 20.399 1.00 27.41 292 GLY A O 1
ATOM 2320 N N . LYS A 1 293 ? -36.815 23.132 18.530 1.00 34.97 293 LYS A N 1
ATOM 2321 C CA . LYS A 1 293 ? -36.447 24.561 18.504 1.00 34.97 293 LYS A CA 1
ATOM 2322 C C . LYS A 1 293 ? -36.085 25.042 17.095 1.00 34.97 293 LYS A C 1
ATOM 2324 O O . LYS A 1 293 ? -35.055 24.685 16.536 1.00 34.97 293 LYS A O 1
ATOM 2329 N N . LYS A 1 294 ? -36.972 25.880 16.551 1.00 31.28 294 LYS A N 1
ATOM 2330 C CA . LYS A 1 294 ? -36.724 26.831 15.458 1.00 31.28 294 LYS A CA 1
ATOM 2331 C C . LYS A 1 294 ? -35.714 27.883 15.925 1.00 31.28 294 LYS A C 1
ATOM 2333 O O . LYS A 1 294 ? -35.910 28.443 17.000 1.00 31.28 294 LYS A O 1
ATOM 2338 N N . ILE A 1 295 ? -34.753 28.253 15.076 1.00 37.03 295 ILE A N 1
ATOM 2339 C CA . ILE A 1 295 ? -34.160 29.599 15.073 1.00 37.03 295 ILE A CA 1
ATOM 2340 C C . ILE A 1 295 ? -34.095 30.090 13.624 1.00 37.03 295 ILE A C 1
ATOM 2342 O O . ILE A 1 295 ? -33.573 29.430 12.732 1.00 37.03 295 ILE A O 1
ATOM 2346 N N . THR A 1 296 ? -34.690 31.258 13.414 1.00 33.31 296 THR A N 1
ATOM 2347 C CA . THR A 1 296 ? -34.736 32.042 12.179 1.00 33.31 296 THR A CA 1
ATOM 2348 C C . THR A 1 296 ? -33.795 33.244 12.267 1.00 33.31 296 THR A C 1
ATOM 2350 O O . THR A 1 296 ? -33.733 33.840 13.339 1.00 33.31 296 THR A O 1
ATOM 2353 N N . LYS A 1 297 ? -33.301 33.705 11.097 1.00 32.72 297 LYS A N 1
ATOM 2354 C CA . LYS A 1 297 ? -32.825 35.080 10.769 1.00 32.72 297 LYS A CA 1
ATOM 2355 C C . LYS A 1 297 ? -31.482 35.480 11.430 1.00 32.72 297 LYS A C 1
ATOM 2357 O O . LYS A 1 297 ? -31.206 35.076 12.540 1.00 32.72 297 LYS A O 1
ATOM 2362 N N . LYS A 1 298 ? -30.589 36.296 10.856 1.00 33.31 298 LYS A N 1
ATOM 2363 C CA . LYS A 1 298 ? -30.630 37.254 9.737 1.00 33.31 298 LYS A CA 1
ATOM 2364 C C . LYS A 1 298 ? -29.178 37.673 9.412 1.00 33.31 298 LYS A C 1
ATOM 2366 O O . LYS A 1 298 ? -28.404 37.922 10.323 1.00 33.31 298 LYS A O 1
ATOM 2371 N N . SER A 1 299 ? -28.888 37.819 8.122 1.00 32.56 299 SER A N 1
ATOM 2372 C CA . SER A 1 299 ? -28.176 38.939 7.479 1.00 32.56 299 SER A CA 1
ATOM 2373 C C . SER A 1 299 ? -26.981 39.628 8.169 1.00 32.56 299 SER A C 1
ATOM 2375 O O . SER A 1 299 ? -27.158 40.389 9.115 1.00 32.56 299 SER A O 1
ATOM 2377 N N . ALA A 1 300 ? -25.824 39.595 7.498 1.00 36.97 300 ALA A N 1
ATOM 2378 C CA . ALA A 1 300 ? -24.860 40.697 7.499 1.00 36.97 300 ALA A CA 1
ATOM 2379 C C . ALA A 1 300 ? -24.440 41.032 6.055 1.00 36.97 300 ALA A C 1
ATOM 2381 O O . ALA A 1 300 ? -24.055 40.172 5.270 1.00 36.97 300 ALA A O 1
ATOM 2382 N N . LYS A 1 301 ? -24.599 42.312 5.718 1.00 36.16 301 LYS A N 1
ATOM 2383 C CA . LYS A 1 301 ? -24.315 42.993 4.447 1.00 36.16 301 LYS A CA 1
ATOM 2384 C C . LYS A 1 301 ? -23.067 43.866 4.666 1.00 36.16 301 LYS A C 1
ATOM 2386 O O . LYS A 1 301 ? -22.908 44.356 5.781 1.00 36.16 301 LYS A O 1
ATOM 2391 N N . LYS A 1 302 ? -22.336 44.186 3.581 1.00 34.84 302 LYS A N 1
ATOM 2392 C CA . LYS A 1 302 ? -21.149 45.083 3.421 1.00 34.84 302 LYS A CA 1
ATOM 2393 C C . LYS A 1 302 ? -19.814 44.317 3.369 1.00 34.84 302 LYS A C 1
ATOM 2395 O O . LYS A 1 302 ? -19.573 43.488 4.222 1.00 34.84 302 LYS A O 1
ATOM 2400 N N . LYS A 1 303 ? -18.889 44.588 2.436 1.00 37.00 303 LYS A N 1
ATOM 2401 C CA . LYS A 1 303 ? -18.503 45.897 1.866 1.00 37.00 303 LYS A CA 1
ATOM 2402 C C . LYS A 1 303 ? -17.636 45.716 0.591 1.00 37.00 303 LYS A C 1
ATOM 2404 O O . LYS A 1 303 ? -16.746 44.886 0.603 1.00 37.00 303 LYS A O 1
ATOM 2409 N N . LYS A 1 304 ? -17.892 46.584 -0.406 1.00 36.62 304 LYS A N 1
ATOM 2410 C CA . LYS A 1 304 ? -16.975 47.313 -1.329 1.00 36.62 304 LYS A CA 1
ATOM 2411 C C . LYS A 1 304 ? -15.866 46.530 -2.070 1.00 36.62 304 LYS A C 1
ATOM 2413 O O . LYS A 1 304 ? -14.964 46.012 -1.441 1.00 36.62 304 LYS A O 1
ATOM 2418 N N . LYS A 1 305 ? -15.892 46.454 -3.412 1.00 39.97 305 LYS A N 1
ATOM 2419 C CA . LYS A 1 305 ? -15.408 47.474 -4.389 1.00 39.97 305 LYS A CA 1
ATOM 2420 C C . LYS A 1 305 ? -14.008 48.026 -4.069 1.00 39.97 305 LYS A C 1
ATOM 2422 O O . LYS A 1 305 ? -13.914 48.916 -3.223 1.00 39.97 305 LYS A O 1
ATOM 2427 N N . LYS A 1 306 ? -13.001 47.613 -4.847 1.00 45.09 306 LYS A N 1
ATOM 2428 C CA . LYS A 1 306 ? -12.052 48.491 -5.559 1.00 45.09 306 LYS A CA 1
ATOM 2429 C C . LYS A 1 306 ? -11.145 47.661 -6.483 1.00 45.09 306 LYS A C 1
ATOM 2431 O O . LYS A 1 306 ? -10.541 46.722 -5.988 1.00 45.09 306 LYS A O 1
ATOM 2436 N N . ASN A 1 307 ? -11.095 48.123 -7.735 1.00 45.41 307 ASN A N 1
ATOM 2437 C CA . ASN A 1 307 ? -10.116 47.927 -8.813 1.00 45.41 307 ASN A CA 1
ATOM 2438 C C . ASN A 1 307 ? -9.791 46.510 -9.278 1.00 45.41 307 ASN A C 1
ATOM 2440 O O . ASN A 1 307 ? -9.222 45.734 -8.490 1.00 45.41 307 ASN A O 1
#

Radius of gyration: 31.65 Å; chains: 1; bounding box: 91×97×77 Å

Secondary structure (DSSP, 8-state):
----EEE--HHHHTT-EE---STTGGGTT-SEEE--GGGHHHHTTTS-EEEEE-SS-EEEEEE--SSTT--TTB-TTS-BSSS---HHHHTTTEEEEE-SSSSPEEEEEETT-TTEESSS-SEESB-TTSPBPHHHHHHHHHHHHHHHHHHHHHHHHHHHHHTT-EEEEEEEEE-TTS-EEEEEEEEEE-HHHHHTS-HHHHHHHHHTSHHHHHHHHHHHHHHHHHHHHHHHHTTS-----------------------------------------------------------------------

pLDDT: mean 75.14, std 27.27, range [24.97, 98.5]

Foldseek 3Di:
DFDAKDFDALVVQVLKAFACQLPQPVCQQPQKDFAFLVCLVVQLVAFQWWWFDDPPAITIITGQAQDGGGGPQADPSRDGNDPDDGLRRVLPQWAFDDDPVPDDTGIIGRCPPPRIDSPPHHGGQADPVSHGDPVVVVSVVSNVVVVVSVVVRRVLRVLCVVLVQKDWDWDWAQAPVRDIDIDGSTIAGDVVSLVPDDPVSVVVCVVVVVVVSNVSNVSSVVNVVVSSCVVVPVPPPDPPDDDDDDDDDDDDDDDDDDDDDDDDDDDDDDDDDDDDDDDDDDDDDDDDDDDDDDDDDDDDDDDDDDD

Sequence (307 aa):
MYNKIVPIQSTEHADLCVDKDNQYRFAETLDSAPLLISEFSLASKYYGIVFIKSKENIIPVVLLAYEQNRNLYINEDYTWSVPYVPAFLRRYPFILSKTLDENMLSLCIDMKYQGCNHQGKGEHLFTQDGENTKYLNDALKFVKEFQAQYHITEKFTAKLESLGLLTPMNAELKFASGKTASLGGFMLVNIERLKNLPEDKLKELVMSDELALIYMHINSLLNIKEILNLRGRSISGKQVSSRKENSKKKVAKKKTNKTSSSKKVTKKAGKKTNGKAATKKASKSPAKKAAGKKITKKSAKKKKKKN

=== Feature glossary ===
Feature key, reading from the visual/contextual features back to the raw sequence:

Rendered structure images. Structure images are PyMOL renders from six orthogonal camera directions. Cartoon representation draws helices as coils and strands as arrows; sticks shows the backbone as bonds; surface shows the solvent-excluded envelope. Rainbow coloring maps sequence position to hue (blue→red, N→C); chain coloring assigns a distinct color per polypeptide.

Contact-map, Ramachandran, and PAE plots. Three diagnostic plots accompany the record. The Cα contact map visualizes the tertiary structure as a 2D adjacency matrix (8 Å cutoff, sequence-local contacts suppressed). The Ramachandran plot shows the distribution of backbone (φ, ψ) torsions, with points in the α and β basins reflecting secondary structure content. The PAE plot shows AlphaFold's inter-residue confidence as a color matrix.

InterPro / GO / CATH / organism. The annotation block draws on four external resources. InterPro: which protein families and domains the sequence belongs to. GO: standardized terms for what the protein does, what process it participates in, and where in the cell it acts. CATH: which structural fold it has in the CATH hierarchy. Organism: the species of origin.

Nearest PDB structures. Structural nearest neighbors (via Foldseek easy-search vs the PDB). Reported per hit: target PDB id, E-value, and alignment TM-score. A TM-score above ~0.5 is the conventional threshold for 'same fold'.

Predicted aligned error. Predicted aligned error is AlphaFold's pairwise confidence. Unlike pLDDT (per-residue), PAE is per-residue-pair and captures whether two parts of the structure are correctly placed relative to each other. Units are ångströms of expected positional error.

Solvent-accessible surface area. SASA measures how much of the protein is reachable by solvent. It is computed by rolling a water-sized probe over the atomic surface and summing the exposed area (Å²). Per-residue SASA distinguishes core (buried, low SASA) from surface (exposed, high SASA) residues; total SASA is a whole-molecule size measure.

B-factor. Crystallographic B-factors measure how much each atom's electron density is smeared out, in Å². They rise in mobile loops and surface residues and fall in the buried interior. In AlphaFold models this column is repurposed to hold pLDDT instead.

pLDDT. For AlphaFold models, the B-factor field carries pLDDT — the model's own estimate of local accuracy on a 0–100 scale. Regions with pLDDT<50 should be treated as essentially unmodeled; they often correspond to intrinsically disordered segments.

Backbone torsions (φ/ψ). φ (phi) and ψ (psi) are the two rotatable backbone dihedrals per residue: φ is the C(i-1)–N–Cα–C torsion, ψ is the N–Cα–C–N(i+1) torsion, both in degrees on (−180°, 180°]. α-helical residues cluster near (−60°, −45°); β-strand residues near (−120°, +130°). A Ramachandran plot is simply a scatter of (φ, ψ) for every residue.

Radius of gyration, Cα contacts, bounding box. Radius of gyration (Rg) is the root-mean-square distance of Cα atoms from their centroid — a single number for overall size and compactness. A globular domain of N residues has Rg ≈ 2.2·N^0.38 Å; an extended or disordered chain has a much larger Rg. The Cα contact count is the number of residue pairs whose Cα atoms are within 8 Å and are more than four positions apart in sequence — a standard proxy for tertiary packing density. The bounding box is the smallest axis-aligned box enclosing all Cα atoms.

Secondary structure (3-state, P-SEA). Three-state secondary structure (P-SEA) collapses the eight DSSP classes into helix (a), strand (b), and coil (c). P-SEA assigns these from Cα geometry alone — distances and angles — without requiring backbone oxygens, so it works on any Cα trace.

Secondary structure (8-state, DSSP). Secondary structure is the local, repeating backbone conformation. DSSP classifies it into eight states by reading the hydrogen-bond network: three helix types (H, G, I), two β types (E, B), two non-regular types (T, S), and unstructured coil (-).

Foldseek 3Di. The Foldseek 3Di string encodes local tertiary geometry as a 20-letter alphabet — one character per residue — derived from the relative positions of nearby Cα atoms. Unlike the amino-acid sequence, 3Di is a direct function of the 3D structure, so two proteins with the same fold have similar 3Di strings even at low sequence identity.

mmCIF coordinates. Structure coordinates are given as an mmCIF _atom_site loop: one row per atom with element, residue name, chain id, sequence number, and x/y/z position in Å. Only the four main-chain atoms per residue are included here; side chains are omitted to keep the record compact.

Sequence. This is the polypeptide sequence — one letter per residue, N-terminus first. Length ranges from a few dozen residues for small domains to over a thousand for large multi-domain proteins.